Protein AF-B0DQU6-F1 (afdb_monomer)

InterPro domains:
  IPR000719 Protein kinase domain [PF00069] (15-185)
  IPR000719 Protein kinase domain [PS50011] (1-215)
  IPR011009 Protein kinase-like domain superfamily [SSF56112] (8-204)

Organism: Laccaria bicolor (strain S238N-H82 / ATCC MYA-4686) (NCBI:txid486041)

pLDDT: mean 87.17, std 15.1, range [36.38, 98.69]

Foldseek 3Di:
DALWAQPCVPHAFFLLQVLLVVLLLLVQLLVCVVQQKFQLQQARVQKTKRCPQFWPAQACSVGNQAGVVRPHGIDGDHCLVVPIHMDGHDSVVMDGDDPVDDQVVQWDFACPNNQPPLQLCSVVRDTDRSQLSNLQNVLVNCCQAANPHDPVHFHKPQPVLCVVLSCQSNDNDSVSHDGSVVSNVSSLVSVLPDDQCNLLATTDGPPDDPVNVVVVRVVSVVVSVVCVVVVRGSNSCQDPSSVPDDDPPPVVPPPDDDDDDD

Nearest PDB structures (foldseek):
  7nrb-assembly1_A  TM=5.671E-01  e=6.562E-05  Homo sapiens
  3q4t-assembly1_A  TM=5.684E-01  e=4.165E-04  Homo sapiens
  4ux9-assembly4_D  TM=4.406E-01  e=4.894E-03  Homo sapiens
  5ar3-assembly1_A  TM=3.572E-01  e=1.876E-02  Homo sapiens
  4i93-assembly2_B  TM=5.555E-01  e=6.757E-01  Arabidopsis thaliana

Mean predicted aligned error: 7.52 Å

Solvent-accessible surface area (backbone atoms only — not comparable to full-atom values): 14971 Å² total; per-residue (Å²): 131,81,82,63,38,60,63,62,65,73,69,64,62,25,42,11,44,49,51,41,49,53,49,52,54,44,51,54,51,28,55,34,48,78,70,24,30,29,54,43,48,54,45,82,86,29,38,30,20,45,54,71,73,28,34,85,40,58,49,20,91,94,42,66,76,25,16,62,83,69,81,46,64,46,52,64,69,50,46,58,82,27,54,68,52,73,42,83,50,77,64,88,65,37,48,78,51,67,78,88,52,62,73,79,80,62,43,40,77,54,62,61,52,88,42,56,84,79,46,60,48,53,76,68,74,38,72,35,54,46,61,45,47,34,39,23,36,50,20,46,51,48,38,31,58,35,58,70,22,57,101,88,37,66,18,32,49,86,47,70,84,45,50,68,60,35,52,38,27,51,40,74,55,55,88,71,28,60,52,51,66,54,48,46,55,53,48,52,58,52,55,74,70,54,50,68,72,56,25,53,32,64,58,39,50,65,84,54,53,70,67,59,49,54,68,53,47,56,62,49,52,55,53,46,52,51,40,49,73,71,67,52,56,51,32,43,73,62,48,68,80,69,65,71,56,79,79,68,74,64,67,72,76,75,69,84,84,78,84,80,82,131

Sequence (262 aa):
MPLLQSWEQPKFNTIGEVVDFFHQVFEGLQYMHTNGVAHRDCKYDNLLMDPTGLYSVLPHPLRPHRARDFRSAPSHTTRTLAPVKYYFIDFGVAKKYDLSAPPEERLEPPGWGAGDGTIPEFKKDELCDPFAVDVYCIGHLIQSVFLDGDEHVDPKKGFDFMRRLVKDMCKENPKDRPTMDEVMERFEHICVRLSDRKLRSRVASKNELWIVTLLRSYPHRRTQNELARQGIAAIPNCPPELARRPPSIFQRIFSRKMPTKS

Radius of gyration: 21.0 Å; Cα contacts (8 Å, |Δi|>4): 378; chains: 1; bounding box: 53×35×80 Å

Secondary structure (DSSP, 8-state):
----EETTSSPP-BHHHHHHHHHHHHHHHHHHHHTTEE-S---GGGEEEE-TTTBSSPEETTEEEEETTSSSPPPB--TTTS--EEEE---TT-EE--TTS-GGGG-B-S--GGG-TT-HHHHHT--B-HHHHHHHHHHHHHIIIIII--SS-PPBTT-GGGHHHHHHHT-SSGGGSPPHHHHHHHHHHHHHTS-HHHHTSB--BTT--HHHHHHHHHHHHHHHHHHHHTT--SSTT--HHHHTS---TTHHHHS--PPPP-

Structure (mmCIF, N/CA/C/O backbone):
data_AF-B0DQU6-F1
#
_entry.id   AF-B0DQU6-F1
#
loop_
_atom_site.group_PDB
_atom_site.id
_atom_site.type_symbol
_atom_site.label_atom_id
_atom_site.label_alt_id
_atom_site.label_comp_id
_atom_site.label_asym_id
_atom_site.label_entity_id
_atom_site.label_seq_id
_atom_site.pdbx_PDB_ins_code
_atom_site.Cartn_x
_atom_site.Cartn_y
_atom_site.Cartn_z
_atom_site.occupancy
_atom_site.B_iso_or_equiv
_atom_site.auth_seq_id
_atom_site.auth_comp_id
_atom_site.auth_asym_id
_atom_site.auth_atom_id
_atom_site.pdbx_PDB_model_num
ATOM 1 N N . MET A 1 1 ? 9.457 -19.821 8.008 1.00 58.66 1 MET A N 1
ATOM 2 C CA . MET A 1 1 ? 9.210 -18.579 7.246 1.00 58.66 1 MET A CA 1
ATOM 3 C C . MET A 1 1 ? 10.405 -18.303 6.348 1.00 58.66 1 MET A C 1
ATOM 5 O O . MET A 1 1 ? 11.521 -18.529 6.816 1.00 58.66 1 MET A O 1
ATOM 9 N N . PRO A 1 2 ? 10.200 -17.877 5.088 1.00 70.94 2 PRO A N 1
ATOM 10 C CA . PRO A 1 2 ? 11.288 -17.372 4.253 1.00 70.94 2 PRO A CA 1
ATOM 11 C C . PRO A 1 2 ? 11.945 -16.156 4.919 1.00 70.94 2 PRO A C 1
ATOM 13 O O . PRO A 1 2 ? 11.340 -15.496 5.766 1.00 70.94 2 PRO A O 1
ATOM 16 N N . LEU A 1 3 ? 13.196 -15.868 4.558 1.00 83.19 3 LEU A N 1
ATOM 17 C CA . LEU A 1 3 ? 13.865 -14.649 5.004 1.00 83.19 3 LEU A CA 1
ATOM 18 C C . LEU A 1 3 ? 13.269 -13.464 4.238 1.00 83.19 3 LEU A C 1
ATOM 20 O O . LEU A 1 3 ? 13.658 -13.208 3.098 1.00 83.19 3 LEU A O 1
ATOM 24 N N . LEU A 1 4 ? 12.313 -12.783 4.865 1.00 90.56 4 LEU A N 1
ATOM 25 C CA . LEU A 1 4 ? 11.647 -11.620 4.296 1.00 90.56 4 LEU A CA 1
ATOM 26 C C . LEU A 1 4 ? 12.600 -10.419 4.206 1.00 90.56 4 LEU A C 1
ATOM 28 O O . LEU A 1 4 ? 13.568 -10.309 4.962 1.00 90.56 4 LEU A O 1
ATOM 32 N N . GLN A 1 5 ? 12.328 -9.525 3.259 1.00 90.12 5 GLN A N 1
ATOM 33 C CA . GLN A 1 5 ? 13.121 -8.322 3.005 1.00 90.12 5 GLN A CA 1
ATOM 34 C C . GLN A 1 5 ? 12.239 -7.086 2.898 1.00 90.12 5 GLN A C 1
ATOM 36 O O . GLN A 1 5 ? 11.039 -7.190 2.647 1.00 90.12 5 GLN A O 1
ATOM 41 N N . SER A 1 6 ? 12.857 -5.911 3.051 1.00 91.50 6 SER A N 1
ATOM 42 C CA . SER A 1 6 ? 12.196 -4.633 2.785 1.00 91.50 6 SER A CA 1
ATOM 43 C C . SER A 1 6 ? 11.541 -4.662 1.404 1.00 91.50 6 SER A C 1
ATOM 45 O O . SER A 1 6 ? 12.183 -4.954 0.394 1.00 91.50 6 SER A O 1
ATOM 47 N N . TRP A 1 7 ? 10.252 -4.345 1.371 1.00 94.00 7 TRP A N 1
ATOM 48 C CA . TRP A 1 7 ? 9.429 -4.360 0.166 1.00 94.00 7 TRP A CA 1
ATOM 49 C C . TRP A 1 7 ? 9.890 -3.356 -0.897 1.00 94.00 7 TRP A C 1
ATOM 51 O O . TRP A 1 7 ? 9.616 -3.561 -2.080 1.00 94.00 7 TRP A O 1
ATOM 61 N N . GLU A 1 8 ? 10.619 -2.307 -0.507 1.00 90.75 8 GLU A N 1
ATOM 62 C CA . GLU A 1 8 ? 11.162 -1.295 -1.417 1.00 90.75 8 GLU A CA 1
ATOM 63 C C . GLU A 1 8 ? 12.516 -1.701 -2.028 1.00 90.75 8 GLU A C 1
ATOM 65 O O . GLU A 1 8 ? 13.014 -1.024 -2.930 1.00 90.75 8 GLU A O 1
ATOM 70 N N . GLN A 1 9 ? 13.138 -2.797 -1.575 1.00 88.00 9 GLN A N 1
ATOM 71 C CA . GLN A 1 9 ? 14.446 -3.238 -2.066 1.00 88.00 9 GLN A CA 1
ATOM 72 C C . GLN A 1 9 ? 14.337 -4.563 -2.821 1.00 88.00 9 GLN A C 1
ATOM 74 O O . GLN A 1 9 ? 13.977 -5.559 -2.213 1.00 88.00 9 GLN A O 1
ATOM 79 N N . PRO A 1 10 ? 14.650 -4.607 -4.129 1.00 90.69 10 PRO A N 1
ATOM 80 C CA . PRO A 1 10 ? 15.127 -3.511 -4.974 1.00 90.69 10 PRO A CA 1
ATOM 81 C C . PRO A 1 10 ? 13.996 -2.528 -5.312 1.00 90.69 10 PRO A C 1
ATOM 83 O O . PRO A 1 10 ? 12.827 -2.877 -5.199 1.00 90.69 10 PRO A O 1
ATOM 86 N N . LYS A 1 11 ? 14.301 -1.306 -5.766 1.00 92.75 11 LYS A N 1
ATOM 87 C CA . LYS A 1 11 ? 13.256 -0.305 -6.069 1.00 92.75 11 LYS A CA 1
ATOM 88 C C . LYS A 1 11 ? 12.264 -0.808 -7.121 1.00 92.75 11 LYS A C 1
ATOM 90 O O . LYS A 1 11 ? 12.641 -1.550 -8.028 1.00 92.75 11 LYS A O 1
ATOM 95 N N . PHE A 1 12 ? 11.008 -0.376 -7.021 1.00 95.75 12 PHE A N 1
ATOM 96 C CA . PHE A 1 12 ? 10.009 -0.623 -8.062 1.00 95.75 12 PHE A CA 1
ATOM 97 C C . PHE A 1 12 ? 10.454 -0.024 -9.394 1.00 95.75 12 PHE A C 1
ATOM 99 O O . PHE A 1 12 ? 10.868 1.135 -9.462 1.00 95.75 12 PHE A O 1
ATOM 106 N N . ASN A 1 13 ? 10.349 -0.810 -10.459 1.00 94.94 13 ASN A N 1
ATOM 107 C CA . ASN A 1 13 ? 10.741 -0.389 -11.792 1.00 94.94 13 ASN A CA 1
ATOM 108 C C . ASN A 1 13 ? 9.571 0.263 -12.541 1.00 94.94 13 ASN A C 1
ATOM 110 O O . ASN A 1 13 ? 9.755 1.268 -13.232 1.00 94.94 13 ASN A O 1
ATOM 114 N N . THR A 1 14 ? 8.358 -0.277 -12.392 1.00 97.12 14 THR A N 1
ATOM 115 C CA . THR A 1 14 ? 7.159 0.185 -13.109 1.00 97.12 14 THR A CA 1
ATOM 116 C C . THR A 1 14 ? 6.016 0.545 -12.162 1.00 97.12 14 THR A C 1
ATOM 118 O O . THR A 1 14 ? 5.948 0.062 -11.034 1.00 97.12 14 THR A O 1
ATOM 121 N N . ILE A 1 15 ? 5.092 1.391 -12.628 1.00 97.44 15 ILE A N 1
ATOM 122 C CA . ILE A 1 15 ? 3.841 1.663 -11.903 1.00 97.44 15 ILE A CA 1
ATOM 123 C C . ILE A 1 15 ? 3.041 0.369 -11.695 1.00 97.44 15 ILE A C 1
ATOM 125 O O . ILE A 1 15 ? 2.416 0.217 -10.655 1.00 97.44 15 ILE A O 1
ATOM 129 N N . GLY A 1 16 ? 3.077 -0.569 -12.642 1.00 96.44 16 GLY A N 1
ATOM 130 C CA . GLY A 1 16 ? 2.390 -1.855 -12.543 1.00 96.44 16 GLY A CA 1
ATOM 131 C C . GLY A 1 16 ? 2.892 -2.727 -11.393 1.00 96.44 16 GLY A C 1
ATOM 132 O O . GLY A 1 16 ? 2.080 -3.343 -10.714 1.00 96.44 16 GLY A O 1
ATOM 133 N N . GLU A 1 17 ? 4.195 -2.706 -11.096 1.00 97.38 17 GLU A N 1
ATOM 134 C CA . GLU A 1 17 ? 4.740 -3.374 -9.903 1.00 97.38 17 GLU A CA 1
ATOM 135 C C . GLU A 1 17 ? 4.249 -2.725 -8.598 1.00 97.38 17 GLU A C 1
ATOM 137 O O . GLU A 1 17 ? 4.031 -3.419 -7.612 1.00 97.38 17 GLU A O 1
ATOM 142 N N . VAL A 1 18 ? 4.043 -1.404 -8.584 1.00 97.75 18 VAL A N 1
ATOM 143 C CA . VAL A 1 18 ? 3.477 -0.703 -7.416 1.00 97.75 18 VAL A CA 1
ATOM 144 C C . VAL A 1 18 ? 1.976 -0.967 -7.278 1.00 97.75 18 VAL A C 1
ATOM 146 O O . VAL A 1 18 ? 1.477 -1.113 -6.170 1.00 97.75 18 VAL A O 1
ATOM 149 N N . VAL A 1 19 ? 1.250 -1.053 -8.394 1.00 97.31 19 VAL A N 1
ATOM 150 C CA . VAL A 1 19 ? -0.169 -1.438 -8.405 1.00 97.31 19 VAL A CA 1
ATOM 151 C C . VAL A 1 19 ? -0.346 -2.854 -7.850 1.00 97.31 19 VAL A C 1
ATOM 153 O O . VAL A 1 19 ? -1.264 -3.076 -7.069 1.00 97.31 19 VAL A O 1
ATOM 156 N N . ASP A 1 20 ? 0.554 -3.781 -8.184 1.00 96.25 20 ASP A N 1
ATOM 157 C CA . ASP A 1 20 ? 0.581 -5.132 -7.607 1.00 96.25 20 ASP A CA 1
ATOM 158 C C . ASP A 1 20 ? 0.812 -5.114 -6.090 1.00 96.25 20 ASP A C 1
ATOM 160 O O . ASP A 1 20 ? 0.113 -5.791 -5.342 1.00 96.25 20 ASP A O 1
ATOM 164 N N . PHE A 1 21 ? 1.746 -4.280 -5.625 1.00 97.75 21 PHE A N 1
ATOM 165 C CA . PHE A 1 21 ? 1.974 -4.061 -4.197 1.00 97.75 21 PHE A CA 1
ATOM 166 C C . PHE A 1 21 ? 0.729 -3.509 -3.488 1.00 97.75 21 PHE A C 1
ATOM 168 O O . PHE A 1 21 ? 0.313 -4.071 -2.479 1.00 97.75 21 PHE A O 1
ATOM 175 N N . PHE A 1 22 ? 0.101 -2.454 -4.024 1.00 97.88 22 PHE A N 1
ATOM 176 C CA . PHE A 1 22 ? -1.130 -1.895 -3.452 1.00 97.88 22 PHE A CA 1
ATOM 177 C C . PHE A 1 22 ? -2.240 -2.938 -3.374 1.00 97.88 22 PHE A C 1
ATOM 179 O O . PHE A 1 22 ? -2.878 -3.049 -2.333 1.00 97.88 22 PHE A O 1
ATOM 186 N N . HIS A 1 23 ? -2.421 -3.733 -4.432 1.00 96.81 23 HIS A N 1
ATOM 187 C CA . HIS A 1 23 ? -3.399 -4.814 -4.441 1.00 96.81 23 HIS A CA 1
ATOM 188 C C . HIS A 1 23 ? -3.168 -5.794 -3.289 1.00 96.81 23 HIS A C 1
ATOM 190 O O . HIS A 1 23 ? -4.070 -6.010 -2.490 1.00 96.81 23 HIS A O 1
ATOM 196 N N . GLN A 1 24 ? -1.959 -6.353 -3.171 1.00 97.25 24 GLN A N 1
ATOM 197 C CA . GLN A 1 24 ? -1.647 -7.353 -2.143 1.00 97.25 24 GLN A CA 1
ATOM 198 C C . GLN A 1 24 ? -1.769 -6.791 -0.717 1.00 97.25 24 GLN A C 1
ATOM 200 O O . GLN A 1 24 ? -2.222 -7.491 0.187 1.00 97.25 24 GLN A O 1
ATOM 205 N N . VAL A 1 25 ? -1.389 -5.526 -0.502 1.00 98.19 25 VAL A N 1
ATOM 206 C CA . VAL A 1 25 ? -1.537 -4.855 0.801 1.00 98.19 25 VAL A CA 1
ATOM 207 C C . VAL A 1 25 ? -3.012 -4.639 1.142 1.00 98.19 25 VAL A C 1
ATOM 209 O O . VAL A 1 25 ? -3.421 -4.916 2.269 1.00 98.19 25 VAL A O 1
ATOM 212 N N . PHE A 1 26 ? -3.822 -4.176 0.186 1.00 98.25 26 PHE A N 1
ATOM 213 C CA . PHE A 1 26 ? -5.256 -3.987 0.402 1.00 98.25 26 PHE A CA 1
ATOM 214 C C . PHE A 1 26 ? -5.977 -5.313 0.625 1.00 98.25 26 PHE A C 1
ATOM 216 O O . PHE A 1 26 ? -6.740 -5.418 1.577 1.00 98.25 26 PHE A O 1
ATOM 223 N N . GLU A 1 27 ? -5.681 -6.332 -0.178 1.00 97.38 27 GLU A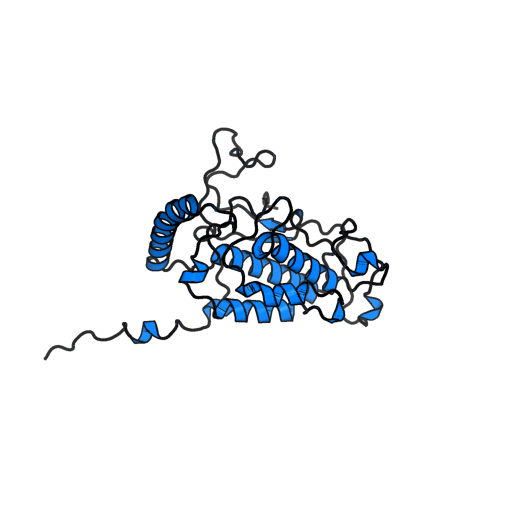 N 1
ATOM 224 C CA . GLU A 1 27 ? -6.220 -7.686 -0.034 1.00 97.38 27 GLU A CA 1
ATOM 225 C C . GLU A 1 27 ? -5.860 -8.289 1.332 1.00 97.38 27 GLU A C 1
ATOM 227 O O . GLU A 1 27 ? -6.725 -8.811 2.034 1.00 97.38 27 GLU A O 1
ATOM 232 N N . GLY A 1 28 ? -4.597 -8.171 1.756 1.00 97.50 28 GLY A N 1
ATOM 233 C CA . GLY A 1 28 ? -4.150 -8.669 3.056 1.00 97.50 28 GLY A CA 1
ATOM 234 C C . GLY A 1 28 ? -4.860 -7.986 4.226 1.00 97.50 28 GLY A C 1
ATOM 235 O O . GLY A 1 28 ? -5.265 -8.657 5.178 1.00 97.50 28 GLY A O 1
ATOM 236 N N . LEU A 1 29 ? -5.051 -6.665 4.150 1.00 98.38 29 LEU A N 1
ATOM 237 C CA . LEU A 1 29 ? -5.740 -5.916 5.198 1.00 98.38 29 LEU A CA 1
ATOM 238 C C . LEU A 1 29 ? -7.253 -6.149 5.194 1.00 98.38 29 LEU A C 1
ATOM 240 O O . LEU A 1 29 ? -7.834 -6.355 6.257 1.00 98.38 29 LEU A O 1
ATOM 244 N N . GLN A 1 30 ? -7.872 -6.217 4.015 1.00 98.44 30 GLN A N 1
ATOM 245 C CA . GLN A 1 30 ? -9.267 -6.618 3.852 1.00 98.44 30 GLN A CA 1
ATOM 246 C C . GLN A 1 30 ? -9.506 -7.997 4.469 1.00 98.44 30 GLN A C 1
ATOM 248 O O . GLN A 1 30 ? -10.399 -8.146 5.296 1.00 98.44 30 GLN A O 1
ATOM 253 N N . TYR A 1 31 ? -8.660 -8.982 4.154 1.00 98.00 31 TYR A N 1
ATOM 254 C CA . TYR A 1 31 ? -8.763 -10.326 4.717 1.00 98.00 31 TYR A CA 1
ATOM 255 C C . TYR A 1 31 ? -8.711 -10.319 6.250 1.00 98.00 31 TYR A C 1
ATOM 257 O O . TYR A 1 31 ? -9.514 -10.997 6.898 1.00 98.00 31 TYR A O 1
ATOM 265 N N . MET A 1 32 ? -7.794 -9.550 6.848 1.00 98.50 32 MET A N 1
ATOM 266 C CA . MET A 1 32 ? -7.737 -9.392 8.303 1.00 98.50 32 MET A CA 1
ATOM 267 C C . MET A 1 32 ? -9.046 -8.806 8.844 1.00 98.50 32 MET A C 1
ATOM 269 O O . MET A 1 32 ? -9.655 -9.396 9.741 1.00 98.50 32 MET A O 1
ATOM 273 N N . HIS A 1 33 ? -9.521 -7.710 8.248 1.00 98.12 33 HIS A N 1
ATOM 274 C CA . HIS A 1 33 ? -10.726 -7.001 8.679 1.00 98.12 33 HIS A CA 1
ATOM 275 C C . HIS A 1 33 ? -11.984 -7.872 8.573 1.00 98.12 33 HIS A C 1
ATOM 277 O O . HIS A 1 33 ? -12.744 -7.952 9.537 1.00 98.12 33 HIS A O 1
ATOM 283 N N . THR A 1 34 ? -12.163 -8.616 7.476 1.00 97.62 34 THR A N 1
ATOM 284 C CA . THR A 1 34 ? -13.275 -9.569 7.290 1.00 97.62 34 THR A CA 1
ATOM 285 C C . THR A 1 34 ? -13.278 -10.682 8.345 1.00 97.62 34 THR A C 1
ATOM 287 O O . THR A 1 34 ? -14.334 -11.196 8.707 1.00 97.62 34 THR A O 1
ATOM 290 N N . ASN A 1 35 ? -12.111 -11.046 8.885 1.00 97.75 35 ASN A N 1
ATOM 291 C CA . ASN A 1 35 ? -11.974 -12.039 9.956 1.00 97.75 35 ASN A CA 1
ATOM 292 C C . ASN A 1 35 ? -12.001 -11.424 11.370 1.00 97.75 35 ASN A C 1
ATOM 294 O O . ASN A 1 35 ? -11.703 -12.110 12.356 1.00 97.75 35 ASN A O 1
ATOM 298 N N . GLY A 1 36 ? -12.345 -10.139 11.477 1.00 97.56 36 GLY A N 1
ATOM 299 C CA . GLY A 1 36 ? -12.414 -9.406 12.736 1.00 97.56 36 GLY A CA 1
ATOM 300 C C . GLY A 1 36 ? -11.050 -9.117 13.346 1.00 97.56 36 GLY A C 1
ATOM 301 O O . GLY A 1 36 ? -10.966 -8.883 14.543 1.00 97.56 36 GLY A O 1
ATOM 302 N N . VAL A 1 37 ? -9.970 -9.157 12.570 1.00 98.38 37 VAL A N 1
ATOM 303 C CA . VAL A 1 37 ? -8.619 -8.851 13.045 1.00 98.38 37 VAL A CA 1
ATOM 304 C C . VAL A 1 37 ? -8.240 -7.447 12.593 1.00 98.38 37 VAL A C 1
ATOM 306 O O . VAL A 1 37 ? -8.249 -7.167 11.399 1.00 98.38 37 VAL A O 1
ATOM 309 N N . ALA A 1 38 ? -7.872 -6.584 13.538 1.00 98.00 38 ALA A N 1
ATOM 310 C CA . ALA A 1 38 ? -7.178 -5.334 13.237 1.00 98.00 38 ALA A CA 1
ATOM 311 C C . ALA A 1 38 ? -5.695 -5.493 13.581 1.00 98.00 38 ALA A C 1
ATOM 313 O O . ALA A 1 38 ? -5.350 -6.004 14.654 1.00 98.00 38 ALA A O 1
ATOM 314 N N . HIS A 1 39 ? -4.820 -5.064 12.676 1.00 97.69 39 HIS A N 1
ATOM 315 C CA . HIS A 1 39 ? -3.375 -5.179 12.840 1.00 97.69 39 HIS A CA 1
ATOM 316 C C . HIS A 1 39 ? -2.847 -4.166 13.857 1.00 97.69 39 HIS A C 1
ATOM 318 O O . HIS A 1 39 ? -1.958 -4.497 14.641 1.00 97.69 39 HIS A O 1
ATOM 324 N N . ARG A 1 40 ? -3.397 -2.944 13.861 1.00 95.88 40 ARG A N 1
ATOM 325 C CA . ARG A 1 40 ? -3.101 -1.869 14.822 1.00 95.88 40 ARG A CA 1
ATOM 326 C C . ARG A 1 40 ? -1.661 -1.338 14.784 1.00 95.88 40 ARG A C 1
ATOM 328 O O . ARG A 1 40 ? -1.265 -0.597 15.676 1.00 95.88 40 ARG A O 1
ATOM 335 N N . ASP A 1 41 ? -0.884 -1.695 13.765 1.00 94.62 41 ASP A N 1
ATOM 336 C CA . ASP A 1 41 ? 0.494 -1.216 13.561 1.00 94.62 41 ASP A CA 1
ATOM 337 C C . ASP A 1 41 ? 0.892 -1.310 12.077 1.00 94.62 41 ASP A C 1
ATOM 339 O O . ASP A 1 41 ? 1.970 -1.784 11.715 1.00 94.62 41 ASP A O 1
ATOM 343 N N . CYS A 1 42 ? -0.031 -0.927 11.188 1.00 94.94 42 CYS A N 1
ATOM 344 C CA . CYS A 1 42 ? 0.156 -0.967 9.737 1.00 94.94 42 CYS A CA 1
ATOM 345 C C . CYS A 1 42 ? 1.145 0.114 9.262 1.00 94.94 42 CYS A C 1
ATOM 347 O O . CYS A 1 42 ? 0.731 1.164 8.779 1.00 94.94 42 CYS A O 1
ATOM 349 N N . LYS A 1 43 ? 2.452 -0.128 9.379 1.00 91.81 43 LYS A N 1
ATOM 350 C CA . LYS A 1 43 ? 3.506 0.842 9.022 1.00 91.81 43 LYS A CA 1
ATOM 351 C C . LYS A 1 43 ? 4.528 0.295 8.029 1.00 91.81 43 LYS A C 1
ATOM 353 O O . LYS A 1 43 ? 4.554 -0.900 7.740 1.00 91.81 43 LYS A O 1
ATOM 358 N N . TYR A 1 44 ? 5.395 1.186 7.539 1.00 92.75 44 TYR A N 1
ATOM 359 C CA . TYR A 1 44 ? 6.421 0.900 6.526 1.00 92.75 44 TYR A CA 1
ATOM 360 C C . TYR A 1 44 ? 7.242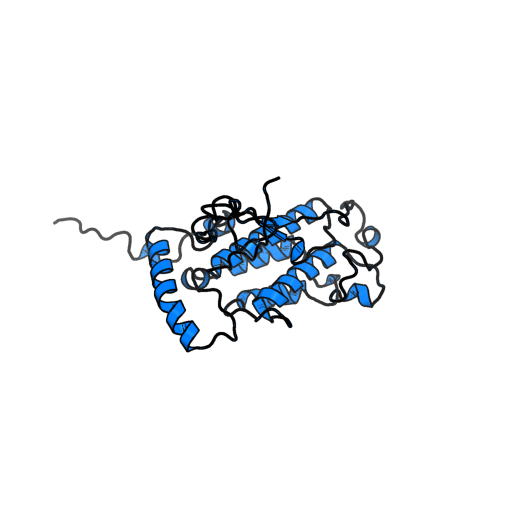 -0.360 6.840 1.00 92.75 44 TYR A C 1
ATOM 362 O O . TYR A 1 44 ? 7.424 -1.194 5.954 1.00 92.75 44 TYR A O 1
ATOM 370 N N . ASP A 1 45 ? 7.691 -0.514 8.090 1.00 92.31 45 ASP A N 1
ATOM 371 C CA . ASP A 1 45 ? 8.562 -1.617 8.522 1.00 92.31 45 ASP A CA 1
ATOM 372 C C . ASP A 1 45 ? 7.821 -2.939 8.773 1.00 92.31 45 ASP A C 1
ATOM 374 O O . ASP A 1 45 ? 8.441 -4.003 8.765 1.00 92.31 45 ASP A O 1
ATOM 378 N N . ASN A 1 46 ? 6.497 -2.883 8.952 1.00 95.62 46 ASN A N 1
ATOM 379 C CA . ASN A 1 46 ? 5.660 -4.062 9.195 1.00 95.62 46 ASN A CA 1
ATOM 380 C C . ASN A 1 46 ? 5.088 -4.664 7.907 1.00 95.62 46 ASN A C 1
ATOM 382 O O . ASN A 1 46 ? 4.339 -5.639 7.944 1.00 95.62 46 ASN A O 1
ATOM 386 N N . LEU A 1 47 ? 5.470 -4.113 6.757 1.00 96.75 47 LEU A N 1
ATOM 387 C CA . LEU A 1 47 ? 5.298 -4.742 5.460 1.00 96.75 47 LEU A CA 1
ATOM 388 C C . LEU A 1 47 ? 6.648 -5.293 5.026 1.00 96.75 47 LEU A C 1
ATOM 390 O O . LEU A 1 47 ? 7.652 -4.591 5.054 1.00 96.75 47 LEU A O 1
ATOM 394 N N . LEU A 1 48 ? 6.694 -6.543 4.588 1.00 95.69 48 LEU A N 1
ATOM 395 C CA . LEU A 1 48 ? 7.888 -7.118 3.976 1.00 95.69 48 LEU A CA 1
ATOM 396 C C . LEU A 1 48 ? 7.516 -7.913 2.730 1.00 95.69 48 LEU A C 1
ATOM 398 O O . LEU A 1 48 ? 6.349 -8.209 2.492 1.00 95.69 48 LEU A O 1
ATOM 402 N N . MET A 1 49 ? 8.509 -8.271 1.925 1.00 94.81 49 MET A N 1
ATOM 403 C CA . MET A 1 49 ? 8.323 -9.134 0.764 1.00 94.81 49 MET A CA 1
ATOM 404 C C . MET A 1 49 ? 9.147 -10.413 0.871 1.00 94.81 49 MET A C 1
ATOM 406 O O . MET A 1 49 ? 10.228 -10.424 1.464 1.00 94.81 49 MET A O 1
ATOM 410 N N . ASP A 1 50 ? 8.662 -11.479 0.244 1.00 92.88 50 ASP A N 1
ATOM 411 C CA . ASP A 1 50 ? 9.462 -12.666 -0.040 1.00 92.88 50 ASP A CA 1
ATOM 412 C C . ASP A 1 50 ? 10.330 -12.413 -1.289 1.00 92.88 50 ASP A C 1
ATOM 414 O O . ASP A 1 50 ? 9.786 -12.242 -2.384 1.00 92.88 50 ASP A O 1
ATOM 418 N N . PRO A 1 51 ? 11.671 -12.371 -1.155 1.00 89.44 51 PRO A N 1
ATOM 419 C CA . PRO A 1 51 ? 12.582 -12.088 -2.263 1.00 89.44 51 PRO A CA 1
ATOM 420 C C . PRO A 1 51 ? 12.853 -13.307 -3.163 1.00 89.44 51 PRO A C 1
ATOM 422 O O . PRO A 1 51 ? 13.685 -13.223 -4.074 1.00 89.44 51 PRO A O 1
ATOM 425 N N . THR A 1 52 ? 12.228 -14.457 -2.891 1.00 86.50 52 THR A N 1
ATOM 426 C CA . THR A 1 52 ? 12.459 -15.701 -3.635 1.00 86.50 52 THR A CA 1
ATOM 427 C C . THR A 1 52 ? 12.178 -15.507 -5.126 1.00 86.50 52 THR A C 1
ATOM 429 O O . THR A 1 52 ? 11.125 -15.021 -5.521 1.00 86.50 52 THR A O 1
ATOM 432 N N . GLY A 1 53 ? 13.145 -15.872 -5.971 1.00 88.38 53 GLY A N 1
ATOM 433 C CA . GLY A 1 53 ? 13.063 -15.717 -7.428 1.00 88.38 53 GLY A CA 1
ATOM 434 C C . GLY A 1 53 ? 13.421 -14.321 -7.951 1.00 88.38 53 GLY A C 1
ATOM 435 O O . GLY A 1 53 ? 13.787 -14.195 -9.119 1.00 88.38 53 GLY A O 1
ATOM 436 N N . LEU A 1 54 ? 13.400 -13.282 -7.107 1.00 91.31 54 LEU A N 1
ATOM 437 C CA . LEU A 1 54 ? 13.776 -11.928 -7.519 1.00 91.31 54 LEU A CA 1
ATOM 438 C C . LEU A 1 54 ? 15.296 -11.754 -7.634 1.00 91.31 54 LEU A C 1
ATOM 440 O O . LEU A 1 54 ? 15.772 -11.041 -8.519 1.00 91.31 54 LEU A O 1
ATOM 444 N N . TYR A 1 55 ? 16.052 -12.414 -6.757 1.00 88.25 55 TYR A N 1
ATOM 445 C CA . TYR A 1 55 ? 17.512 -12.369 -6.721 1.00 88.25 55 TYR A CA 1
ATOM 446 C C . TYR A 1 55 ? 18.131 -13.679 -7.206 1.00 88.25 55 TYR A C 1
ATOM 448 O O . TYR A 1 55 ? 17.659 -14.759 -6.852 1.00 88.25 55 TYR A O 1
ATOM 456 N N . SER A 1 56 ? 19.242 -13.593 -7.944 1.00 84.38 56 SER A N 1
ATOM 457 C CA . SER A 1 56 ? 20.022 -14.784 -8.317 1.00 84.38 56 SER A CA 1
ATOM 458 C C . SER A 1 56 ? 20.716 -15.417 -7.107 1.00 84.38 56 SER A C 1
ATOM 460 O O . SER A 1 56 ? 20.895 -16.630 -7.050 1.00 84.38 56 SER A O 1
ATOM 462 N N . VAL A 1 57 ? 21.104 -14.587 -6.134 1.00 82.06 57 VAL A N 1
ATOM 463 C CA . VAL A 1 57 ? 21.618 -14.981 -4.820 1.00 82.06 57 VAL A CA 1
ATOM 464 C C . VAL A 1 57 ? 20.969 -14.077 -3.787 1.00 82.06 57 VAL A C 1
ATOM 466 O O . VAL A 1 57 ? 21.027 -12.854 -3.916 1.00 82.06 57 VAL A O 1
ATOM 469 N N . LEU A 1 58 ? 20.364 -14.668 -2.756 1.00 81.75 58 LEU A N 1
ATOM 470 C CA . LEU A 1 58 ? 19.678 -13.894 -1.727 1.00 81.75 58 LEU A CA 1
ATOM 471 C C . LEU A 1 58 ? 20.634 -12.890 -1.054 1.00 81.75 58 LEU A C 1
ATOM 473 O O . LEU A 1 58 ? 21.760 -13.259 -0.695 1.00 81.75 58 LEU A O 1
ATOM 477 N N . PRO A 1 59 ? 20.189 -11.641 -0.845 1.00 81.19 59 PRO A N 1
ATOM 478 C CA . PRO A 1 59 ? 20.935 -10.673 -0.059 1.00 81.19 59 PRO A CA 1
ATOM 479 C C . PRO A 1 59 ? 21.185 -11.134 1.379 1.00 81.19 59 PRO A C 1
ATOM 481 O O . PRO A 1 59 ? 20.397 -11.876 1.973 1.00 81.19 59 PRO A O 1
ATOM 484 N N . HIS A 1 60 ? 22.286 -10.668 1.960 1.00 81.62 60 HIS A N 1
ATOM 485 C CA . HIS A 1 60 ? 22.625 -10.926 3.349 1.00 81.62 60 HIS A CA 1
ATOM 486 C C . HIS A 1 60 ? 21.642 -10.194 4.290 1.00 81.62 60 HIS A C 1
ATOM 488 O O . HIS A 1 60 ? 21.466 -8.984 4.129 1.00 81.62 60 HIS A O 1
ATOM 494 N N . PRO A 1 61 ? 21.077 -10.860 5.322 1.00 77.56 61 PRO A N 1
ATOM 495 C CA . PRO A 1 61 ? 20.044 -10.279 6.190 1.00 77.56 61 PRO A CA 1
ATOM 496 C C . PRO A 1 61 ? 20.427 -8.931 6.817 1.00 77.56 61 PRO A C 1
ATOM 498 O O . PRO A 1 61 ? 19.640 -7.997 6.824 1.00 77.56 61 PRO A O 1
ATOM 501 N N . LEU A 1 62 ? 21.667 -8.813 7.307 1.00 77.38 62 LEU A N 1
ATOM 502 C CA . LEU A 1 62 ? 22.174 -7.590 7.949 1.00 77.38 62 LEU A CA 1
ATOM 503 C C . LEU A 1 62 ? 22.866 -6.622 6.976 1.00 77.38 62 LEU A C 1
ATOM 505 O O . LEU A 1 62 ? 23.268 -5.531 7.367 1.00 77.38 62 LEU A O 1
ATOM 509 N N . ARG A 1 63 ? 23.106 -7.043 5.727 1.00 75.69 63 ARG A N 1
ATOM 510 C CA . ARG A 1 63 ? 23.844 -6.253 4.726 1.00 75.69 63 ARG A CA 1
ATOM 511 C C . ARG A 1 63 ? 23.243 -6.490 3.337 1.00 75.69 63 ARG A C 1
ATOM 513 O O . ARG A 1 63 ? 23.876 -7.162 2.527 1.00 75.69 63 ARG A O 1
ATOM 520 N N . PRO A 1 64 ? 22.064 -5.920 3.031 1.00 73.94 64 PRO A N 1
ATOM 521 C CA . PRO A 1 64 ? 21.327 -6.220 1.795 1.00 73.94 64 PRO A CA 1
ATOM 522 C C . PRO A 1 64 ? 22.080 -5.870 0.498 1.00 73.94 64 PRO A C 1
ATOM 524 O O . PRO A 1 64 ? 21.773 -6.379 -0.572 1.00 73.94 64 PRO A O 1
ATOM 527 N N . HIS A 1 65 ? 23.118 -5.036 0.585 1.00 73.44 65 HIS A N 1
ATOM 528 C CA . HIS A 1 65 ? 24.012 -4.713 -0.530 1.00 73.44 65 HIS A CA 1
ATOM 529 C C . HIS A 1 65 ? 25.079 -5.795 -0.807 1.00 73.44 65 HIS A C 1
ATOM 531 O O . HIS A 1 65 ? 25.880 -5.641 -1.727 1.00 73.44 65 HIS A O 1
ATOM 537 N N . ARG A 1 66 ? 25.126 -6.877 -0.019 1.00 76.25 66 ARG A N 1
ATOM 538 C CA . ARG A 1 66 ? 26.010 -8.032 -0.222 1.00 76.25 66 ARG A CA 1
ATOM 539 C C . ARG A 1 66 ? 25.187 -9.299 -0.386 1.00 76.25 66 ARG A C 1
ATOM 541 O O . ARG A 1 66 ? 24.183 -9.484 0.295 1.00 76.25 66 ARG A O 1
ATOM 548 N N . ALA A 1 67 ? 25.634 -10.182 -1.267 1.00 75.44 67 ALA A N 1
ATOM 549 C CA . ALA A 1 67 ? 25.121 -11.534 -1.361 1.00 75.44 67 ALA A CA 1
ATOM 550 C C . ALA A 1 67 ? 25.386 -12.273 -0.041 1.00 75.44 67 ALA A C 1
ATOM 552 O O . ALA A 1 67 ? 26.323 -11.949 0.695 1.00 75.44 67 ALA A O 1
ATOM 553 N N . ARG A 1 68 ? 24.549 -13.263 0.277 1.00 69.88 68 ARG A N 1
ATOM 554 C CA . ARG A 1 68 ? 24.640 -14.039 1.525 1.00 69.88 68 ARG A CA 1
ATOM 555 C C . ARG A 1 68 ? 25.992 -14.731 1.726 1.00 69.88 68 ARG A C 1
ATOM 557 O O . ARG A 1 68 ? 26.390 -14.958 2.863 1.00 69.88 68 ARG A O 1
ATOM 564 N N . ASP A 1 69 ? 26.693 -15.039 0.641 1.00 72.75 69 ASP A N 1
ATOM 565 C CA . ASP A 1 69 ? 28.036 -15.623 0.643 1.00 72.75 69 ASP A CA 1
ATOM 566 C C . ASP A 1 69 ? 29.168 -14.584 0.796 1.00 72.75 69 ASP A C 1
ATOM 568 O O . ASP A 1 69 ? 30.338 -14.959 0.828 1.00 72.75 69 ASP A O 1
ATOM 572 N N . PHE A 1 70 ? 28.830 -13.292 0.900 1.00 69.94 70 PHE A N 1
ATOM 573 C CA . PHE A 1 70 ? 29.735 -12.139 0.957 1.00 69.94 70 PHE A CA 1
ATOM 574 C C . PHE A 1 70 ? 30.639 -11.939 -0.270 1.00 69.94 70 PHE A C 1
ATOM 576 O O . PHE A 1 70 ? 31.544 -11.104 -0.215 1.00 69.94 70 PHE A O 1
ATOM 583 N N . ARG A 1 71 ? 30.409 -12.653 -1.378 1.00 69.44 71 ARG A N 1
ATOM 584 C CA . ARG A 1 71 ? 31.329 -12.647 -2.529 1.00 69.44 71 ARG A CA 1
ATOM 585 C C . ARG A 1 71 ? 31.041 -11.540 -3.537 1.00 69.44 71 ARG A C 1
ATOM 587 O O . ARG A 1 71 ? 31.961 -11.079 -4.206 1.00 69.44 71 ARG A O 1
ATOM 594 N N . SER A 1 72 ? 29.788 -11.104 -3.657 1.00 69.56 72 SER A N 1
ATOM 595 C CA . SER A 1 72 ? 29.359 -10.142 -4.681 1.00 69.56 72 SER A CA 1
ATOM 596 C C . SER A 1 72 ? 28.156 -9.306 -4.235 1.00 69.56 72 SER A C 1
ATOM 598 O O . SER A 1 72 ? 27.540 -9.575 -3.204 1.00 69.56 72 SER A O 1
ATOM 600 N N . ALA A 1 73 ? 27.827 -8.258 -4.996 1.00 71.06 73 ALA A N 1
ATOM 601 C CA . ALA A 1 73 ? 26.530 -7.601 -4.873 1.00 71.06 73 ALA A CA 1
ATOM 602 C C . ALA A 1 73 ? 25.458 -8.517 -5.494 1.00 71.06 73 ALA A C 1
ATOM 604 O O . ALA A 1 73 ? 25.666 -9.009 -6.608 1.00 71.06 73 ALA A O 1
ATOM 605 N N . PRO A 1 74 ? 24.333 -8.766 -4.808 1.00 75.81 74 PRO A N 1
ATOM 606 C CA . PRO A 1 74 ? 23.306 -9.656 -5.319 1.00 75.81 74 PRO A CA 1
ATOM 607 C C . PRO A 1 74 ? 22.622 -8.981 -6.514 1.00 75.81 74 PRO A C 1
ATOM 609 O O . PRO A 1 74 ? 22.104 -7.869 -6.396 1.00 75.81 74 PRO A O 1
ATOM 612 N N . SER A 1 75 ? 22.647 -9.629 -7.680 1.00 84.00 75 SER A N 1
ATOM 613 C CA . SER A 1 75 ? 21.901 -9.156 -8.843 1.00 84.00 75 SER A CA 1
ATOM 614 C C . SER A 1 75 ? 20.446 -9.604 -8.744 1.00 84.00 75 SER A C 1
ATOM 616 O O . SER A 1 75 ? 20.126 -10.665 -8.200 1.00 84.00 75 SER A O 1
ATOM 618 N N . HIS A 1 76 ? 19.554 -8.766 -9.257 1.00 88.94 76 HIS A N 1
ATOM 619 C CA . HIS A 1 76 ? 18.123 -9.019 -9.243 1.00 88.94 76 HIS A CA 1
ATOM 620 C C . HIS A 1 76 ? 17.517 -8.780 -10.620 1.00 88.94 76 HIS A C 1
ATOM 622 O O . HIS A 1 76 ? 18.020 -7.982 -11.416 1.00 88.94 76 HIS A O 1
ATOM 628 N N . THR A 1 77 ? 16.409 -9.463 -10.883 1.00 91.94 77 THR A N 1
ATOM 629 C CA . THR A 1 77 ? 15.517 -9.136 -11.995 1.00 91.94 77 THR A CA 1
ATOM 630 C C . THR A 1 77 ? 14.495 -8.075 -11.556 1.00 91.94 77 THR A C 1
ATOM 632 O O . THR A 1 77 ? 14.678 -7.381 -10.552 1.00 91.94 77 THR A O 1
ATOM 635 N N . THR A 1 78 ? 13.438 -7.883 -12.339 1.00 93.06 78 THR A N 1
ATOM 636 C CA . THR A 1 78 ? 12.316 -6.985 -12.025 1.00 93.06 78 THR A CA 1
ATOM 637 C C . THR A 1 78 ? 11.152 -7.777 -11.444 1.00 93.06 78 THR A C 1
ATOM 639 O O . THR A 1 78 ? 10.983 -8.945 -11.798 1.00 93.06 78 THR A O 1
ATOM 642 N N . ARG A 1 79 ? 10.300 -7.144 -10.629 1.00 95.12 79 ARG A N 1
ATOM 643 C CA . ARG A 1 79 ? 9.090 -7.810 -10.117 1.00 95.12 79 ARG A CA 1
ATOM 644 C C . ARG A 1 79 ? 8.125 -8.170 -11.248 1.00 95.12 79 ARG A C 1
ATOM 646 O O . ARG A 1 79 ? 7.406 -9.145 -11.142 1.00 95.12 79 ARG A O 1
ATOM 653 N N . THR A 1 80 ? 8.176 -7.446 -12.369 1.00 93.56 80 THR A N 1
ATOM 654 C CA . THR A 1 80 ? 7.449 -7.780 -13.610 1.00 93.56 80 THR A CA 1
ATOM 655 C C . THR A 1 80 ? 7.820 -9.164 -14.163 1.00 93.56 80 THR A C 1
ATOM 657 O O . THR A 1 80 ? 6.972 -9.843 -14.731 1.00 93.56 80 THR A O 1
ATOM 660 N N . LEU A 1 81 ? 9.081 -9.585 -14.015 1.00 93.12 81 LEU A N 1
ATOM 661 C CA . LEU A 1 81 ? 9.577 -10.882 -14.497 1.00 93.12 81 LEU A CA 1
ATOM 662 C C . LEU A 1 81 ? 9.579 -11.967 -13.415 1.00 93.12 81 LEU A C 1
ATOM 664 O O . LEU A 1 81 ? 9.453 -13.143 -13.739 1.00 93.12 81 LEU A O 1
ATOM 668 N N . ALA A 1 82 ? 9.739 -11.575 -12.153 1.00 93.94 82 ALA A N 1
ATOM 669 C CA . ALA A 1 82 ? 9.668 -12.453 -10.993 1.00 93.94 82 ALA A CA 1
ATOM 670 C C . ALA A 1 82 ? 8.717 -11.833 -9.958 1.00 93.94 82 ALA A C 1
ATOM 672 O O . ALA A 1 82 ? 9.173 -11.074 -9.095 1.00 93.94 82 ALA A O 1
ATOM 673 N N . PRO A 1 83 ? 7.402 -12.100 -10.070 1.00 93.12 83 PRO A N 1
ATOM 674 C CA . PRO A 1 83 ? 6.415 -11.593 -9.128 1.00 93.12 83 PRO A CA 1
ATOM 675 C C . PRO A 1 83 ? 6.744 -12.017 -7.695 1.00 93.12 83 PRO A C 1
ATOM 677 O O . PRO A 1 83 ? 7.170 -13.146 -7.452 1.00 93.12 83 PRO A O 1
ATOM 680 N N . VAL A 1 84 ? 6.541 -11.104 -6.748 1.00 94.38 84 VAL A N 1
ATOM 681 C CA . VAL A 1 84 ? 6.827 -11.322 -5.322 1.00 94.38 84 VAL A CA 1
ATOM 682 C C . VAL A 1 84 ? 5.541 -11.333 -4.508 1.00 94.38 84 VAL A C 1
ATOM 684 O O . VAL A 1 84 ? 4.501 -10.860 -4.972 1.00 94.38 84 VAL A O 1
ATOM 687 N N . LYS A 1 85 ? 5.629 -11.854 -3.282 1.00 95.12 85 LYS A N 1
ATOM 688 C CA . LYS A 1 85 ? 4.548 -11.803 -2.293 1.00 95.12 85 LYS A CA 1
ATOM 689 C C . LYS A 1 85 ? 4.886 -10.830 -1.177 1.00 95.12 85 LYS A C 1
ATOM 691 O O . LYS A 1 85 ? 6.010 -10.872 -0.674 1.00 95.12 85 LYS A O 1
ATOM 696 N N . TYR A 1 86 ? 3.920 -10.011 -0.783 1.00 96.12 86 TYR A N 1
ATOM 697 C CA . TYR A 1 86 ? 4.030 -9.095 0.350 1.00 96.12 86 TYR A CA 1
ATOM 698 C C . TYR A 1 86 ? 3.295 -9.643 1.573 1.00 96.12 86 TYR A C 1
ATOM 700 O O . TYR A 1 86 ? 2.285 -10.329 1.447 1.00 96.12 86 TYR A O 1
ATOM 708 N N . TYR A 1 87 ? 3.818 -9.350 2.758 1.00 96.56 87 TYR A N 1
ATOM 709 C CA . TYR A 1 87 ? 3.312 -9.856 4.026 1.00 96.56 87 TYR A CA 1
ATOM 710 C C . TYR A 1 87 ? 3.262 -8.738 5.055 1.00 96.56 87 TYR A C 1
ATOM 712 O O . TYR A 1 87 ? 4.236 -8.003 5.220 1.00 96.56 87 TYR A O 1
ATOM 720 N N . PHE A 1 88 ? 2.149 -8.682 5.781 1.00 97.25 88 PHE A N 1
ATOM 721 C CA . PHE A 1 88 ? 2.098 -8.032 7.080 1.00 97.25 88 PHE A CA 1
ATOM 722 C C . PHE A 1 88 ? 2.840 -8.891 8.103 1.00 97.25 88 PHE A C 1
ATOM 724 O O . PHE A 1 88 ? 2.683 -10.117 8.129 1.00 97.25 88 PHE A O 1
ATOM 731 N N . ILE A 1 89 ? 3.661 -8.252 8.925 1.00 95.69 89 ILE A N 1
ATOM 732 C CA . ILE A 1 89 ? 4.396 -8.872 10.023 1.00 95.69 89 ILE A CA 1
ATOM 733 C C . ILE A 1 89 ? 4.143 -8.106 11.320 1.00 95.69 89 ILE A C 1
ATOM 735 O O . ILE A 1 89 ? 3.588 -7.019 11.307 1.00 95.69 89 ILE A O 1
ATOM 739 N N . ASP A 1 90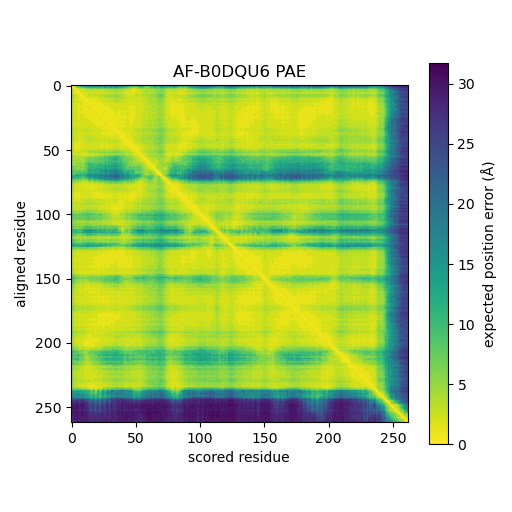 ? 4.625 -8.668 12.425 1.00 93.44 90 ASP A N 1
ATOM 740 C CA . ASP A 1 90 ? 4.501 -8.080 13.760 1.00 93.44 90 ASP A CA 1
ATOM 741 C C . ASP A 1 90 ? 3.046 -7.862 14.206 1.00 93.44 90 ASP A C 1
ATOM 743 O O . ASP A 1 90 ? 2.507 -6.762 14.284 1.00 93.44 90 ASP A O 1
ATOM 747 N N . PHE A 1 91 ? 2.414 -8.975 14.570 1.00 95.31 91 PHE A N 1
ATOM 748 C CA . PHE A 1 91 ? 1.075 -8.997 15.151 1.00 95.31 91 PHE A CA 1
ATOM 749 C C . PHE A 1 91 ? 1.092 -8.758 16.672 1.00 95.31 91 PHE A C 1
ATOM 751 O O . PHE A 1 91 ? 0.120 -9.088 17.348 1.00 95.31 91 PHE A O 1
ATOM 758 N N . GLY A 1 92 ? 2.181 -8.214 17.235 1.00 93.81 92 GLY A N 1
ATOM 759 C CA . GLY 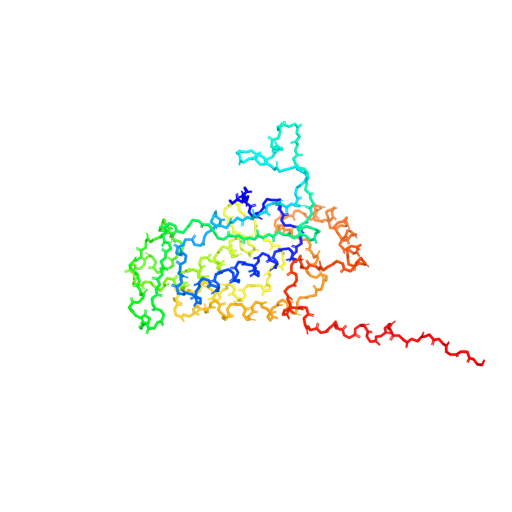A 1 92 ? 2.352 -8.063 18.684 1.00 93.81 92 GLY A CA 1
ATOM 760 C C . GLY A 1 92 ? 1.290 -7.187 19.357 1.00 93.81 92 GLY A C 1
ATOM 761 O O . GLY A 1 92 ? 0.986 -7.387 20.532 1.00 93.81 92 GLY A O 1
ATOM 762 N N . VAL A 1 93 ? 0.690 -6.255 18.609 1.00 94.69 93 VAL A N 1
ATOM 763 C CA . VAL A 1 93 ? -0.405 -5.383 19.075 1.00 94.69 93 VAL A CA 1
ATOM 764 C C . VAL A 1 93 ? -1.735 -5.629 18.358 1.00 94.69 93 VAL A C 1
ATOM 766 O O . VAL A 1 93 ? -2.731 -4.958 18.658 1.00 94.69 93 VAL A O 1
ATOM 769 N N . ALA A 1 94 ? -1.771 -6.595 17.439 1.00 97.00 94 ALA A N 1
ATOM 770 C CA . ALA A 1 94 ? -2.980 -6.955 16.719 1.00 97.00 94 ALA A CA 1
ATOM 771 C C . ALA A 1 94 ? -4.031 -7.517 17.683 1.00 97.00 94 ALA A C 1
ATOM 773 O O . ALA A 1 94 ? -3.712 -8.146 18.696 1.00 97.00 94 ALA A O 1
ATOM 774 N N . LYS A 1 95 ? -5.308 -7.298 17.370 1.00 97.19 95 LYS A N 1
ATOM 775 C CA . LYS A 1 95 ? -6.418 -7.765 18.206 1.00 97.19 95 LYS A CA 1
ATOM 776 C C . LYS A 1 95 ? -7.536 -8.329 17.344 1.00 97.19 95 LYS A C 1
ATOM 778 O O . LYS A 1 95 ? -7.831 -7.812 16.268 1.00 97.19 95 LYS A O 1
ATOM 783 N N . LYS A 1 96 ? -8.143 -9.411 17.837 1.00 97.62 96 LYS A N 1
ATOM 784 C CA . LYS A 1 96 ? -9.354 -9.994 17.266 1.00 97.62 96 LYS A CA 1
ATOM 785 C C . LYS A 1 96 ? -10.576 -9.435 17.989 1.00 97.62 96 LYS A C 1
ATOM 787 O O . LYS A 1 96 ? -10.622 -9.432 19.217 1.00 97.62 96 LYS A O 1
ATOM 792 N N . TYR A 1 97 ? -11.551 -9.006 17.210 1.00 96.94 97 TYR A N 1
ATOM 793 C CA . TYR A 1 97 ? -12.811 -8.422 17.628 1.00 96.94 97 TYR A CA 1
ATOM 794 C C . TYR A 1 97 ? -13.955 -9.338 17.209 1.00 96.94 97 TYR A C 1
ATOM 796 O O . TYR A 1 97 ? -13.901 -9.991 16.163 1.00 96.94 97 TYR A O 1
ATOM 804 N N . ASP A 1 98 ? -14.999 -9.374 18.028 1.00 96.12 98 ASP A N 1
ATOM 805 C CA . ASP A 1 98 ? -16.245 -10.029 17.665 1.00 96.12 98 ASP A CA 1
ATOM 806 C C . ASP A 1 98 ? -17.041 -9.110 16.735 1.00 96.12 98 ASP A C 1
ATOM 808 O O . ASP A 1 98 ? -17.549 -8.074 17.155 1.00 96.12 98 ASP A O 1
ATOM 812 N N . LEU A 1 99 ? -17.131 -9.478 15.458 1.00 94.12 99 LEU A N 1
ATOM 813 C CA . LEU A 1 99 ? -17.874 -8.701 14.465 1.00 94.12 99 LEU A CA 1
ATOM 814 C C . LEU A 1 99 ? -19.396 -8.772 14.652 1.00 94.12 99 LEU A C 1
ATOM 816 O O . LEU A 1 99 ? -20.108 -7.999 14.017 1.00 94.12 99 LEU A O 1
ATOM 820 N N . SER A 1 100 ? -19.898 -9.679 15.498 1.00 94.94 100 SER A N 1
ATOM 821 C CA . SER A 1 100 ? -21.313 -9.709 15.875 1.00 94.94 100 SER A CA 1
ATOM 822 C C . SER A 1 100 ? -21.662 -8.681 16.956 1.00 94.94 100 SER A C 1
ATOM 824 O O . SER A 1 100 ? -22.834 -8.333 17.104 1.00 94.94 100 SER A O 1
ATOM 826 N N . ALA A 1 101 ? -20.656 -8.160 17.670 1.00 93.12 101 ALA A N 1
ATOM 827 C CA . ALA A 1 101 ? -20.836 -7.111 18.662 1.00 93.12 101 ALA A CA 1
ATOM 828 C C . ALA A 1 101 ? -21.030 -5.728 18.000 1.00 93.12 101 ALA A C 1
ATOM 830 O O . ALA A 1 101 ? -20.484 -5.467 16.916 1.00 93.12 101 ALA A O 1
ATOM 831 N N . PRO A 1 102 ? -21.764 -4.807 18.651 1.00 93.19 102 PRO A N 1
ATOM 832 C CA . PRO A 1 102 ? -21.915 -3.435 18.177 1.00 93.19 102 PRO A CA 1
ATOM 833 C C . PRO A 1 102 ? -20.560 -2.732 17.949 1.00 93.19 102 PRO A C 1
ATOM 835 O O . PRO A 1 102 ? -19.606 -2.975 18.693 1.00 93.19 102 PRO A O 1
ATOM 838 N N . PRO A 1 103 ? -20.427 -1.851 16.934 1.00 90.81 103 PRO A N 1
ATOM 839 C CA . PRO A 1 103 ? -19.193 -1.099 16.684 1.00 90.81 103 PRO A CA 1
ATOM 840 C C . PRO A 1 103 ? -18.661 -0.327 17.894 1.00 90.81 103 PRO A C 1
ATOM 842 O O . PRO A 1 103 ? -17.450 -0.245 18.075 1.00 90.81 103 PRO A O 1
ATOM 845 N N . GLU A 1 104 ? -19.546 0.199 18.737 1.00 90.94 104 GLU A N 1
ATOM 846 C CA . GLU A 1 104 ? -19.199 0.995 19.915 1.00 90.94 104 GLU A CA 1
ATOM 847 C C . GLU A 1 104 ? -18.430 0.183 20.965 1.00 90.94 104 GLU A C 1
ATOM 849 O O . GLU A 1 104 ? -17.571 0.724 21.657 1.00 90.94 104 GLU A O 1
ATOM 854 N N . GLU A 1 105 ? -18.693 -1.124 21.049 1.00 91.75 105 GLU A N 1
ATOM 855 C CA . GLU A 1 105 ? -18.013 -2.043 21.970 1.00 91.75 105 GLU A CA 1
ATOM 856 C C . GLU A 1 105 ? -16.629 -2.473 21.465 1.00 91.75 105 GLU A C 1
ATOM 858 O O . GLU A 1 105 ? -15.837 -3.049 22.210 1.00 91.75 105 GLU A O 1
ATOM 863 N N . ARG A 1 106 ? -16.320 -2.190 20.193 1.00 94.00 106 ARG A N 1
ATOM 864 C CA . ARG A 1 106 ? -15.035 -2.514 19.556 1.00 94.00 106 ARG A CA 1
ATOM 865 C C . ARG A 1 106 ? -14.048 -1.348 19.573 1.00 94.00 106 ARG A C 1
ATOM 867 O O . ARG A 1 106 ? -12.927 -1.507 19.091 1.00 94.00 106 ARG A O 1
ATOM 874 N N . LEU A 1 107 ? -14.459 -0.191 20.091 1.00 94.62 107 LEU A N 1
ATOM 875 C CA . LEU A 1 107 ? -13.598 0.980 20.177 1.00 94.62 107 LEU A CA 1
ATOM 876 C C . LEU A 1 107 ? -12.556 0.813 21.286 1.00 94.62 107 LEU A C 1
ATOM 878 O O . LEU A 1 107 ? -12.815 0.217 22.329 1.00 94.62 107 LEU A O 1
ATOM 882 N N . GLU A 1 108 ? -11.372 1.372 21.070 1.00 93.94 108 GLU A N 1
ATOM 883 C CA . GLU A 1 108 ? -10.224 1.197 21.961 1.00 93.94 108 GLU A CA 1
ATOM 884 C C . GLU A 1 108 ? -9.635 2.555 22.391 1.00 93.94 108 GLU A C 1
ATOM 886 O O . GLU A 1 108 ? -9.708 3.519 21.623 1.00 93.94 108 GLU A O 1
ATOM 891 N N . PRO A 1 109 ? -8.999 2.648 23.576 1.00 91.94 109 PRO A N 1
ATOM 892 C CA . PRO A 1 109 ? -8.301 3.854 24.034 1.00 91.94 109 PRO A CA 1
ATOM 893 C C . PRO A 1 109 ? -6.945 4.040 23.329 1.00 91.94 109 PRO A C 1
ATOM 895 O O . PRO A 1 109 ? -6.172 3.081 23.283 1.00 91.94 109 PRO A O 1
ATOM 898 N N . PRO A 1 110 ? -6.626 5.235 22.807 1.00 90.62 110 PRO A N 1
ATOM 899 C CA . PRO A 1 110 ? -5.543 5.448 21.843 1.00 90.62 110 PRO A CA 1
ATOM 900 C C . PRO A 1 110 ? -4.142 5.073 22.354 1.00 90.62 110 PRO A C 1
ATOM 902 O O . PRO A 1 110 ? -3.921 4.814 23.535 1.00 90.62 110 PRO A O 1
ATOM 905 N N . GLY A 1 111 ? -3.155 5.083 21.449 1.00 85.06 111 GLY A N 1
ATOM 906 C CA . GLY A 1 111 ? -1.737 4.929 21.812 1.00 85.06 111 GLY A CA 1
ATOM 907 C C . GLY A 1 111 ? -1.159 3.520 21.645 1.00 85.06 111 GLY A C 1
ATOM 908 O O . GLY A 1 111 ? -0.082 3.224 22.163 1.00 85.06 111 GLY A O 1
ATOM 909 N N . TRP A 1 112 ? -1.832 2.642 20.902 1.00 86.62 112 TRP A N 1
ATOM 910 C CA . TRP A 1 112 ? -1.235 1.388 20.425 1.00 86.62 112 TRP A CA 1
ATOM 911 C C . TRP A 1 112 ? -0.322 1.616 19.204 1.00 86.62 112 TRP A C 1
ATOM 913 O O . TRP A 1 112 ? -0.248 2.724 18.677 1.00 86.62 112 TRP A O 1
ATOM 923 N N . GLY A 1 113 ? 0.412 0.583 18.766 1.00 73.75 113 GLY A N 1
ATOM 924 C CA . GLY A 1 113 ? 1.262 0.670 17.564 1.00 73.75 113 GLY A CA 1
ATOM 925 C C . GLY A 1 113 ? 2.371 1.723 17.673 1.00 73.75 113 GLY A C 1
ATOM 926 O O . GLY A 1 113 ? 2.581 2.509 16.758 1.00 73.75 113 GLY A O 1
ATOM 927 N N . ALA A 1 114 ? 3.034 1.794 18.833 1.00 76.12 114 ALA A N 1
ATOM 928 C CA . ALA A 1 114 ? 4.036 2.811 19.180 1.00 76.12 114 ALA A CA 1
ATOM 929 C C . ALA A 1 114 ? 3.527 4.269 19.232 1.00 76.12 114 ALA A C 1
ATOM 931 O O . ALA A 1 114 ? 4.341 5.185 19.338 1.00 76.12 114 ALA A O 1
ATOM 932 N N . GLY A 1 115 ? 2.207 4.491 19.220 1.00 75.25 115 GLY A N 1
ATOM 933 C CA . GLY A 1 115 ? 1.622 5.821 19.395 1.00 75.25 115 GLY A CA 1
ATOM 934 C C . GLY A 1 115 ? 1.944 6.765 18.240 1.00 75.25 115 GLY A C 1
ATOM 935 O O . GLY A 1 115 ? 2.354 7.900 18.477 1.00 75.25 115 GLY A O 1
ATOM 936 N N . ASP A 1 116 ? 1.788 6.288 17.001 1.00 80.12 116 ASP A N 1
ATOM 937 C CA . ASP A 1 116 ? 2.027 7.086 15.798 1.00 80.12 116 ASP A CA 1
ATOM 938 C C . ASP A 1 116 ? 1.255 8.418 15.853 1.00 80.12 116 ASP A C 1
ATOM 940 O O . ASP A 1 116 ? 0.026 8.479 15.762 1.00 80.12 116 ASP A O 1
ATOM 944 N N . GLY A 1 117 ? 2.013 9.507 16.001 1.00 82.06 117 GLY A N 1
ATOM 945 C CA . GLY A 1 117 ? 1.497 10.865 16.116 1.00 82.06 117 GLY A CA 1
ATOM 946 C C . GLY A 1 117 ? 0.956 11.441 14.807 1.00 82.06 117 GLY A C 1
ATOM 947 O O . GLY A 1 117 ? 0.590 12.615 14.772 1.00 82.06 117 GLY A O 1
ATOM 948 N N . THR A 1 118 ? 0.915 10.686 13.713 1.00 88.25 118 THR A N 1
ATOM 949 C CA . THR A 1 118 ? 0.208 11.096 12.492 1.00 88.25 118 THR A CA 1
ATOM 950 C C . THR A 1 118 ? -1.296 10.853 12.612 1.00 88.25 118 THR A C 1
ATOM 952 O O . THR A 1 118 ? -2.077 11.657 12.100 1.00 88.25 118 THR A O 1
ATOM 955 N N . ILE A 1 119 ? -1.704 9.840 13.386 1.00 91.00 119 ILE A N 1
ATOM 956 C CA . ILE A 1 119 ? -3.096 9.422 13.566 1.00 91.00 119 ILE A CA 1
ATOM 957 C C . ILE A 1 119 ? -3.898 10.532 14.285 1.00 91.00 119 ILE A C 1
ATOM 959 O O . ILE A 1 119 ? -3.582 10.881 15.428 1.00 91.00 119 ILE A O 1
ATOM 963 N N . PRO A 1 120 ? -4.937 11.115 13.649 1.00 90.19 120 PRO A N 1
ATOM 964 C CA . PRO A 1 120 ? -5.684 12.247 14.204 1.00 90.19 120 PRO A CA 1
ATOM 965 C C . PRO A 1 120 ? -6.346 11.968 15.558 1.00 90.19 120 PRO A C 1
ATOM 967 O O . PRO A 1 120 ? -6.297 12.806 16.457 1.00 90.19 120 PRO A O 1
ATOM 970 N N . GLU A 1 121 ? -6.955 10.798 15.708 1.00 88.00 121 GLU A N 1
ATOM 971 C CA . GLU A 1 121 ? -7.698 10.378 16.897 1.00 88.00 121 GLU A CA 1
ATOM 972 C C . GLU A 1 121 ? -6.789 10.134 18.108 1.00 88.00 121 GLU A C 1
ATOM 974 O O . GLU A 1 121 ? -7.177 10.437 19.235 1.00 88.00 121 GLU A O 1
ATOM 979 N N . PHE A 1 122 ? -5.534 9.726 17.889 1.00 88.50 122 PHE A N 1
ATOM 980 C CA . PHE A 1 122 ? -4.574 9.529 18.979 1.00 88.50 122 PHE A CA 1
ATOM 981 C C . PHE A 1 122 ? -4.180 10.840 19.661 1.00 88.50 122 PHE A C 1
ATOM 983 O O . PHE A 1 122 ? -3.812 10.842 20.831 1.00 88.50 122 PHE A O 1
ATOM 990 N N . LYS A 1 123 ? -4.296 11.974 18.959 1.00 85.44 123 LYS A N 1
ATOM 991 C CA . LYS A 1 123 ? -4.032 13.304 19.530 1.00 85.44 123 LYS A CA 1
ATOM 992 C C . LYS A 1 123 ? -5.171 13.823 20.396 1.00 85.44 123 LYS A C 1
ATOM 994 O O . LYS A 1 123 ? -4.944 14.712 21.211 1.00 85.44 123 LYS A O 1
ATOM 999 N N . LYS A 1 124 ? -6.391 13.342 20.155 1.00 83.12 124 LYS A N 1
ATOM 1000 C CA . LYS A 1 124 ? -7.610 13.836 20.810 1.00 83.12 124 LYS A CA 1
ATOM 1001 C C . LYS A 1 124 ? -7.977 13.043 22.062 1.00 83.12 124 LYS A C 1
ATOM 1003 O O . LYS A 1 124 ? -8.922 13.424 22.738 1.00 83.12 124 LYS A O 1
ATOM 1008 N N . ASP A 1 125 ? -7.230 11.978 22.359 1.00 78.44 125 ASP A N 1
ATOM 1009 C CA . ASP A 1 125 ? -7.516 11.031 23.443 1.00 78.44 125 ASP A CA 1
ATOM 1010 C C . ASP A 1 125 ? -8.935 10.420 23.347 1.00 78.44 125 ASP A C 1
ATOM 1012 O O . ASP A 1 125 ? -9.582 10.096 24.339 1.00 78.44 125 ASP A O 1
ATOM 1016 N N . GLU A 1 126 ? -9.453 10.303 22.118 1.00 84.06 126 GLU A N 1
ATOM 1017 C CA . GLU A 1 126 ? -10.783 9.765 21.825 1.00 84.06 126 GLU A CA 1
ATOM 1018 C C . GLU A 1 126 ? -10.708 8.257 21.559 1.00 84.06 126 GLU A C 1
ATOM 1020 O O . GLU A 1 126 ? -9.721 7.748 21.025 1.00 84.06 126 GLU A O 1
ATOM 1025 N N . LEU A 1 127 ? -11.785 7.533 21.878 1.00 90.81 127 LEU A N 1
ATOM 1026 C CA . LEU A 1 127 ? -11.904 6.117 21.532 1.00 90.81 127 LEU A CA 1
ATOM 1027 C C . LEU A 1 127 ? -11.828 5.929 20.012 1.00 90.81 127 LEU A C 1
ATOM 1029 O O . LEU A 1 127 ? -12.572 6.565 19.262 1.00 90.81 127 LEU A O 1
ATOM 1033 N N . CYS A 1 128 ? -10.949 5.039 19.556 1.00 92.06 128 CYS A N 1
ATOM 1034 C CA . CYS A 1 128 ? -10.711 4.831 18.132 1.00 92.06 128 CYS A CA 1
ATOM 1035 C C . CYS A 1 128 ? -11.312 3.518 17.643 1.00 92.06 128 CYS A C 1
ATOM 1037 O O . CYS A 1 128 ? -11.246 2.494 18.325 1.00 92.06 128 CYS A O 1
ATOM 1039 N N . ASP A 1 129 ? -11.816 3.538 16.410 1.00 95.19 129 ASP A N 1
ATOM 1040 C CA . ASP A 1 129 ? -12.118 2.319 15.670 1.00 95.19 129 ASP A CA 1
ATOM 1041 C C . ASP A 1 129 ? -10.799 1.730 15.126 1.00 95.19 129 ASP A C 1
ATOM 1043 O O . ASP A 1 129 ? -10.139 2.362 14.293 1.00 95.19 129 ASP A O 1
ATOM 1047 N N . PRO A 1 130 ? -10.393 0.530 15.572 1.00 96.38 130 PRO A N 1
ATOM 1048 C CA . PRO A 1 130 ? -9.122 -0.075 15.187 1.00 96.38 130 PRO A CA 1
ATOM 1049 C C . PRO A 1 130 ? -9.044 -0.401 13.686 1.00 96.38 130 PRO A C 1
ATOM 1051 O O . PRO A 1 130 ? -7.959 -0.333 13.107 1.00 96.38 130 PRO A O 1
ATOM 1054 N N . PHE A 1 131 ? -10.173 -0.699 13.034 1.00 97.56 131 PHE A N 1
ATOM 1055 C CA . PHE A 1 131 ? -10.220 -0.971 11.597 1.00 97.56 131 PHE A CA 1
ATOM 1056 C C . PHE A 1 131 ? -10.025 0.323 10.798 1.00 97.56 131 PHE A C 1
ATOM 1058 O O . PHE A 1 131 ? -9.261 0.355 9.832 1.00 97.56 131 PHE A O 1
ATOM 1065 N N . ALA A 1 132 ? -10.650 1.419 11.237 1.00 97.25 132 ALA A N 1
ATOM 1066 C CA . ALA A 1 132 ? -10.479 2.730 10.613 1.00 97.25 132 ALA A CA 1
ATOM 1067 C C . ALA A 1 132 ? -9.061 3.296 10.806 1.00 97.25 132 ALA A C 1
ATOM 1069 O O . ALA A 1 132 ? -8.571 4.032 9.942 1.00 97.25 132 ALA A O 1
ATOM 1070 N N . VAL A 1 133 ? -8.394 2.962 11.918 1.00 96.56 133 VAL A N 1
ATOM 1071 C CA . VAL A 1 133 ? -6.975 3.283 12.142 1.00 96.56 133 VAL A CA 1
ATOM 1072 C C . VAL A 1 133 ? -6.094 2.555 11.128 1.00 96.56 133 VAL A C 1
ATOM 1074 O O . VAL A 1 133 ? -5.291 3.198 10.461 1.00 96.56 133 VAL A O 1
ATOM 1077 N N . ASP A 1 134 ? -6.278 1.246 10.937 1.00 97.81 134 ASP A N 1
ATOM 1078 C CA . ASP A 1 134 ? -5.504 0.484 9.946 1.00 97.81 134 ASP A CA 1
ATOM 1079 C C . ASP A 1 134 ? -5.648 1.059 8.521 1.00 97.81 134 ASP A C 1
ATOM 1081 O O . ASP A 1 134 ? -4.651 1.211 7.807 1.00 97.81 134 ASP A O 1
ATOM 1085 N N . VAL A 1 135 ? -6.875 1.429 8.120 1.00 98.44 135 VAL A N 1
ATOM 1086 C CA . VAL A 1 135 ? -7.149 2.088 6.827 1.00 98.44 135 VAL A CA 1
ATOM 1087 C C . VAL A 1 135 ? -6.367 3.395 6.705 1.00 98.44 135 VAL A C 1
ATOM 1089 O O . VAL A 1 135 ? -5.736 3.642 5.672 1.00 98.44 135 VAL A O 1
ATOM 1092 N N . TYR A 1 136 ? -6.392 4.226 7.752 1.00 97.75 136 TYR A N 1
ATOM 1093 C CA . TYR A 1 136 ? -5.644 5.480 7.783 1.00 97.75 136 TYR A CA 1
ATOM 1094 C C . TYR A 1 136 ? -4.147 5.231 7.625 1.00 97.75 136 TYR A C 1
ATOM 1096 O O . TYR A 1 136 ? -3.524 5.859 6.775 1.00 97.75 136 TYR A O 1
ATOM 1104 N N . CYS A 1 137 ? -3.575 4.293 8.382 1.00 97.06 137 CYS A N 1
ATOM 1105 C CA . CYS A 1 137 ? -2.139 4.038 8.362 1.00 97.06 137 CYS A CA 1
ATOM 1106 C C . CYS A 1 137 ? -1.651 3.580 6.978 1.00 97.06 137 CYS A C 1
ATOM 1108 O O . CYS A 1 137 ? -0.656 4.100 6.471 1.00 97.06 137 CYS A O 1
ATOM 1110 N N . ILE A 1 138 ? -2.386 2.685 6.305 1.00 98.19 138 ILE A N 1
ATOM 1111 C CA . ILE A 1 138 ? -2.056 2.291 4.925 1.00 98.19 138 ILE A CA 1
ATOM 1112 C C . ILE A 1 138 ? -2.241 3.454 3.944 1.00 98.19 138 ILE A C 1
ATOM 1114 O O . ILE A 1 138 ? -1.398 3.660 3.067 1.00 98.19 138 ILE A O 1
ATOM 1118 N N . GLY A 1 139 ? -3.312 4.238 4.083 1.00 98.12 139 GLY A N 1
ATOM 1119 C CA . GLY A 1 139 ? -3.516 5.438 3.271 1.00 98.12 139 GLY A CA 1
ATOM 1120 C C . GLY A 1 139 ? -2.355 6.423 3.424 1.00 98.12 139 GLY A C 1
ATOM 1121 O O . GLY A 1 139 ? -1.798 6.893 2.429 1.00 98.12 139 GLY A O 1
ATOM 1122 N N . HIS A 1 140 ? -1.944 6.678 4.663 1.00 96.31 140 HIS A N 1
ATOM 1123 C CA . HIS A 1 140 ? -0.869 7.594 5.007 1.00 96.31 140 HIS A CA 1
ATOM 1124 C C . HIS A 1 140 ? 0.485 7.100 4.486 1.00 96.31 140 HIS A C 1
ATOM 1126 O O . HIS A 1 140 ? 1.214 7.881 3.877 1.00 96.31 140 HIS A O 1
ATOM 1132 N N . LEU A 1 141 ? 0.776 5.798 4.595 1.00 95.94 141 LEU A N 1
ATOM 1133 C CA . LEU A 1 141 ? 1.957 5.173 3.990 1.00 95.94 141 LEU A CA 1
ATOM 1134 C C . LEU A 1 141 ? 2.008 5.408 2.476 1.00 95.94 141 LEU A C 1
ATOM 1136 O O . LEU A 1 141 ? 3.047 5.775 1.925 1.00 95.94 141 LEU A O 1
ATOM 1140 N N . ILE A 1 142 ? 0.889 5.212 1.773 1.00 97.50 142 ILE A N 1
ATOM 1141 C CA . ILE A 1 142 ? 0.842 5.446 0.324 1.00 97.50 142 ILE A CA 1
ATOM 1142 C C . ILE A 1 142 ? 1.020 6.938 0.016 1.00 97.50 142 ILE A C 1
ATOM 1144 O O . ILE A 1 142 ? 1.700 7.300 -0.953 1.00 97.50 142 ILE A O 1
ATOM 1148 N N . GLN A 1 143 ? 0.423 7.808 0.834 1.00 96.81 143 GLN A N 1
ATOM 1149 C CA . GLN A 1 143 ? 0.546 9.252 0.700 1.00 96.81 143 GLN A CA 1
ATOM 1150 C C . GLN A 1 143 ? 2.004 9.709 0.814 1.00 96.81 143 GLN A C 1
ATOM 1152 O O . GLN A 1 143 ? 2.489 10.389 -0.098 1.00 96.81 143 GLN A O 1
ATOM 1157 N N . SER A 1 144 ? 2.700 9.303 1.878 1.00 95.12 144 SER A N 1
ATOM 1158 C CA . SER A 1 144 ? 4.086 9.692 2.142 1.00 95.12 144 SER A CA 1
ATOM 1159 C C . SER A 1 144 ? 5.039 9.098 1.108 1.00 95.12 144 SER A C 1
ATOM 1161 O O . SER A 1 144 ? 5.809 9.827 0.494 1.00 95.12 144 SER A O 1
ATOM 1163 N N . VAL A 1 145 ? 4.937 7.805 0.787 1.00 94.75 145 VAL A N 1
ATOM 1164 C CA . VAL A 1 145 ? 5.932 7.162 -0.088 1.00 94.75 145 VAL A CA 1
ATOM 1165 C C . VAL A 1 145 ? 5.731 7.490 -1.574 1.00 94.75 145 VAL A C 1
ATOM 1167 O O . VAL A 1 145 ? 6.708 7.627 -2.324 1.00 94.75 145 VAL A O 1
ATOM 1170 N N . PHE A 1 146 ? 4.481 7.607 -2.041 1.00 96.38 146 PHE A N 1
ATOM 1171 C CA . PHE A 1 146 ? 4.184 7.686 -3.478 1.00 96.38 146 PHE A CA 1
ATOM 1172 C C . PHE A 1 146 ? 3.636 9.034 -3.951 1.00 96.38 146 PHE A C 1
ATOM 1174 O O . PHE A 1 146 ? 3.918 9.418 -5.091 1.00 96.38 146 PHE A O 1
ATOM 1181 N N . LEU A 1 147 ? 2.866 9.761 -3.135 1.00 96.44 147 LEU A N 1
ATOM 1182 C CA . LEU A 1 147 ? 2.140 10.953 -3.595 1.00 96.44 147 LEU A CA 1
ATOM 1183 C C . LEU A 1 147 ? 2.860 12.262 -3.282 1.00 96.44 147 LEU A C 1
ATOM 1185 O O . LEU A 1 147 ? 3.094 13.067 -4.202 1.00 96.44 147 LEU A O 1
ATOM 1189 N N . ASP A 1 148 ? 3.155 12.465 -2.002 1.00 94.94 148 ASP A N 1
ATOM 1190 C CA . ASP A 1 148 ? 3.529 13.760 -1.437 1.00 94.94 148 ASP A CA 1
ATOM 1191 C C . ASP A 1 148 ? 4.975 13.773 -0.913 1.00 94.94 148 ASP A C 1
ATOM 1193 O O . ASP A 1 148 ? 5.625 14.811 -1.019 1.00 94.94 148 ASP A O 1
ATOM 1197 N N . GLY A 1 149 ? 5.535 12.614 -0.551 1.00 90.31 149 GLY A N 1
ATOM 1198 C CA . GLY A 1 149 ? 6.886 12.523 0.005 1.00 90.31 149 GLY A CA 1
ATOM 1199 C C . GLY A 1 149 ? 6.915 12.790 1.508 1.00 90.31 149 GLY A C 1
ATOM 1200 O O . GLY A 1 149 ? 5.893 13.113 2.115 1.00 90.31 149 GLY A O 1
ATOM 1201 N N . ASP A 1 150 ? 8.107 12.698 2.085 1.00 86.75 150 ASP A N 1
ATOM 1202 C CA . ASP A 1 150 ? 8.439 13.169 3.431 1.00 86.75 150 ASP A CA 1
ATOM 1203 C C . ASP A 1 150 ? 9.876 13.739 3.456 1.00 86.75 150 ASP A C 1
ATOM 1205 O O . ASP A 1 150 ? 10.475 13.974 2.403 1.00 86.75 150 ASP A O 1
ATOM 1209 N N . GLU A 1 151 ? 10.432 14.000 4.644 1.00 84.94 151 GLU A N 1
ATOM 1210 C CA . GLU A 1 151 ? 11.793 14.535 4.820 1.00 84.94 151 GLU A CA 1
ATOM 1211 C C . GLU A 1 151 ? 12.888 13.658 4.176 1.00 84.94 151 GLU A C 1
ATOM 1213 O O . GLU A 1 151 ? 13.955 14.149 3.802 1.00 84.94 151 GLU A O 1
ATOM 1218 N N . HIS A 1 152 ? 12.641 12.357 4.026 1.00 84.44 152 HIS A N 1
ATOM 1219 C CA . HIS A 1 152 ? 13.609 11.368 3.557 1.00 84.44 152 HIS A CA 1
ATOM 1220 C C . HIS A 1 152 ? 13.232 10.743 2.207 1.00 84.44 152 HIS A C 1
ATOM 1222 O O . HIS A 1 152 ? 14.088 10.159 1.531 1.00 84.44 152 HIS A O 1
ATOM 1228 N N . VAL A 1 153 ? 11.974 10.875 1.783 1.00 87.12 153 VAL A N 1
ATOM 1229 C CA . VAL A 1 153 ? 11.431 10.237 0.586 1.00 87.12 153 VAL A CA 1
ATOM 1230 C C . VAL A 1 153 ? 10.863 11.273 -0.375 1.00 87.12 153 VAL A C 1
ATOM 1232 O O . VAL A 1 153 ? 9.841 11.903 -0.129 1.00 87.12 153 VAL A O 1
ATOM 1235 N N . ASP A 1 154 ? 11.467 11.376 -1.560 1.00 90.56 154 ASP A N 1
ATOM 1236 C CA . ASP A 1 154 ? 10.889 12.183 -2.632 1.00 90.56 154 ASP A CA 1
ATOM 1237 C C . ASP A 1 154 ? 9.542 11.608 -3.122 1.00 90.56 154 ASP A C 1
ATOM 1239 O O . ASP A 1 154 ? 9.467 10.396 -3.410 1.00 90.56 154 ASP A O 1
ATOM 1243 N N . PRO A 1 155 ? 8.543 12.465 -3.411 1.00 92.31 155 PRO A N 1
ATOM 1244 C CA . PRO A 1 155 ? 7.301 12.037 -4.042 1.00 92.31 155 PRO A CA 1
ATOM 1245 C C . PRO A 1 155 ? 7.544 11.440 -5.427 1.00 92.31 155 PRO A C 1
ATOM 1247 O O . PRO A 1 155 ? 8.455 11.846 -6.157 1.00 92.31 155 PRO A O 1
ATOM 1250 N N . LYS A 1 156 ? 6.693 10.500 -5.848 1.00 95.00 156 LYS A N 1
ATOM 1251 C CA . LYS A 1 156 ? 6.832 9.823 -7.144 1.00 95.00 156 LYS A CA 1
ATOM 1252 C C . LYS A 1 156 ? 5.939 10.457 -8.215 1.00 95.00 156 LYS A C 1
ATOM 1254 O O . LYS A 1 156 ? 4.855 10.981 -7.957 1.00 95.00 156 LYS A O 1
ATOM 1259 N N . LYS A 1 157 ? 6.395 10.417 -9.468 1.00 94.00 157 LYS A N 1
ATOM 1260 C CA . LYS A 1 157 ? 5.619 10.862 -10.634 1.00 94.00 157 LYS A CA 1
ATOM 1261 C C . LYS A 1 157 ? 4.592 9.800 -11.012 1.00 94.00 157 LYS A C 1
ATOM 1263 O O . LYS A 1 157 ? 4.895 8.612 -11.064 1.00 94.00 157 LYS A O 1
ATOM 1268 N N . GLY A 1 158 ? 3.398 10.251 -11.386 1.00 94.69 158 GLY A N 1
ATOM 1269 C CA . GLY A 1 158 ? 2.420 9.408 -12.056 1.00 94.69 158 GLY A CA 1
ATOM 1270 C C . GLY A 1 158 ? 1.477 8.617 -11.150 1.00 94.69 158 GLY A C 1
ATOM 1271 O O . GLY A 1 158 ? 0.732 7.806 -11.691 1.00 94.69 158 GLY A O 1
ATOM 1272 N N . PHE A 1 159 ? 1.434 8.881 -9.849 1.00 97.31 159 PHE A N 1
ATOM 1273 C CA . PHE A 1 159 ? 0.494 8.238 -8.922 1.00 97.31 159 PHE A CA 1
ATOM 1274 C C . PHE A 1 159 ? -0.765 9.071 -8.637 1.00 97.31 159 PHE A C 1
ATOM 1276 O O . PHE A 1 159 ? -1.553 8.727 -7.764 1.00 97.31 159 PHE A O 1
ATOM 1283 N N . ASP A 1 160 ? -1.022 10.135 -9.406 1.00 96.31 160 ASP A N 1
ATOM 1284 C CA . ASP A 1 160 ? -2.165 11.035 -9.176 1.00 96.31 160 ASP A CA 1
ATOM 1285 C C . ASP A 1 160 ? -3.532 10.336 -9.241 1.00 96.31 160 ASP A C 1
ATOM 1287 O O . ASP A 1 160 ? -4.489 10.796 -8.624 1.00 96.31 160 ASP A O 1
ATOM 1291 N N . PHE A 1 161 ? -3.618 9.187 -9.918 1.00 96.81 161 PHE A N 1
ATOM 1292 C CA . PHE A 1 161 ? -4.824 8.357 -9.957 1.00 96.81 161 PHE A CA 1
ATOM 1293 C C . PHE A 1 161 ? -5.233 7.812 -8.575 1.00 96.81 161 PHE A C 1
ATOM 1295 O O . PHE A 1 161 ? -6.414 7.552 -8.364 1.00 96.81 161 PHE A O 1
ATOM 1302 N N . MET A 1 162 ? -4.293 7.692 -7.630 1.00 98.25 162 MET A N 1
ATOM 1303 C CA . MET A 1 162 ? -4.566 7.255 -6.256 1.00 98.25 162 MET A CA 1
ATOM 1304 C C . MET A 1 162 ? -5.004 8.392 -5.334 1.00 98.25 162 MET A C 1
ATOM 1306 O O . MET A 1 162 ? -5.601 8.116 -4.297 1.00 98.25 162 MET A O 1
ATOM 1310 N N . ARG A 1 163 ? -4.751 9.664 -5.689 1.00 97.81 163 ARG A N 1
ATOM 1311 C CA . ARG A 1 163 ? -4.941 10.809 -4.772 1.00 97.81 163 ARG A CA 1
ATOM 1312 C C . ARG A 1 163 ? -6.326 10.850 -4.146 1.00 97.81 163 ARG A C 1
ATOM 1314 O O . ARG A 1 163 ? -6.438 11.092 -2.954 1.00 97.81 163 ARG A O 1
ATOM 1321 N N . ARG A 1 164 ? -7.379 10.611 -4.934 1.00 98.38 164 ARG A N 1
ATOM 1322 C CA . ARG A 1 164 ? -8.756 10.646 -4.423 1.00 98.38 164 ARG A CA 1
ATOM 1323 C C . ARG A 1 164 ? -9.029 9.522 -3.421 1.00 98.38 164 ARG A C 1
ATOM 1325 O O . ARG A 1 164 ? -9.662 9.783 -2.411 1.00 98.38 164 ARG A O 1
ATOM 1332 N N . LEU A 1 165 ? -8.578 8.298 -3.706 1.00 98.69 165 LEU A N 1
ATOM 1333 C CA . LEU A 1 165 ? -8.771 7.157 -2.807 1.00 98.69 165 LEU A CA 1
ATOM 1334 C C . LEU A 1 165 ? -7.995 7.358 -1.503 1.00 98.69 165 LEU A C 1
ATOM 1336 O O . LEU A 1 165 ? -8.588 7.311 -0.434 1.00 98.69 165 LEU A O 1
ATOM 1340 N N . VAL A 1 166 ? -6.709 7.692 -1.606 1.00 98.50 166 VAL A N 1
ATOM 1341 C CA . VAL A 1 166 ? -5.841 7.923 -0.444 1.00 98.50 166 VAL A CA 1
ATOM 1342 C C . VAL A 1 166 ? -6.342 9.088 0.410 1.00 98.50 166 VAL A C 1
ATOM 1344 O O . VAL A 1 166 ? -6.380 8.979 1.628 1.00 98.50 166 VAL A O 1
ATOM 1347 N N . LYS A 1 167 ? -6.817 10.178 -0.208 1.00 98.44 167 LYS A N 1
ATOM 1348 C CA . LYS A 1 167 ? -7.430 11.293 0.528 1.00 98.44 167 LYS A CA 1
ATOM 1349 C C . LYS A 1 167 ? -8.628 10.845 1.371 1.00 98.44 167 LYS A C 1
ATOM 1351 O O . LYS A 1 167 ? -8.799 11.350 2.473 1.00 98.44 167 LYS A O 1
ATOM 1356 N N . ASP A 1 168 ? -9.452 9.934 0.855 1.00 98.62 168 ASP A N 1
ATOM 1357 C CA . ASP A 1 168 ? -10.605 9.424 1.598 1.00 98.62 168 ASP A CA 1
ATOM 1358 C C . ASP A 1 168 ? -10.187 8.458 2.718 1.00 98.62 168 ASP A C 1
ATOM 1360 O O . ASP A 1 168 ? -10.777 8.503 3.793 1.00 98.62 168 ASP A O 1
ATOM 1364 N N . MET A 1 169 ? -9.146 7.643 2.504 1.00 98.56 169 MET A N 1
ATOM 1365 C CA . MET A 1 169 ? -8.549 6.787 3.545 1.00 98.56 169 MET A CA 1
ATOM 1366 C C . MET A 1 169 ? -7.958 7.608 4.700 1.00 98.56 169 MET A C 1
ATOM 1368 O O . MET A 1 169 ? -8.052 7.207 5.853 1.00 98.56 169 MET A O 1
ATOM 1372 N N . CYS A 1 170 ? -7.400 8.784 4.399 1.00 97.69 170 CYS A N 1
ATOM 1373 C CA . CYS A 1 170 ? -6.732 9.656 5.367 1.00 97.69 170 CYS A CA 1
ATOM 1374 C C . CYS A 1 170 ? -7.630 10.758 5.960 1.00 97.69 170 CYS A C 1
ATOM 1376 O O . CYS A 1 170 ? -7.111 11.766 6.447 1.00 97.69 170 CYS A O 1
ATOM 1378 N N . LYS A 1 171 ? -8.963 10.641 5.896 1.00 97.44 171 LYS A N 1
ATOM 1379 C CA . LYS A 1 171 ? -9.844 11.652 6.507 1.00 97.44 171 LYS A CA 1
ATOM 1380 C C . LYS A 1 171 ? -9.656 11.713 8.022 1.00 97.44 171 LYS A C 1
ATOM 1382 O O . LYS A 1 171 ? -9.466 10.691 8.679 1.00 97.44 171 LYS A O 1
ATOM 1387 N N . GLU A 1 172 ? -9.767 12.920 8.574 1.00 94.31 172 GLU A N 1
ATOM 1388 C CA . GLU A 1 172 ? -9.596 13.145 10.013 1.00 94.31 172 GLU A CA 1
ATOM 1389 C C . GLU A 1 172 ? -10.634 12.399 10.849 1.00 94.31 172 GLU A C 1
ATOM 1391 O O . GLU A 1 172 ? -10.272 11.767 11.833 1.00 94.31 172 GLU A O 1
ATOM 1396 N N . ASN A 1 173 ? -11.905 12.447 10.448 1.00 93.81 173 ASN A N 1
ATOM 1397 C CA . ASN A 1 173 ? -12.973 11.710 11.111 1.00 93.81 173 ASN A CA 1
ATOM 1398 C C . ASN A 1 173 ? -12.934 10.228 10.686 1.00 93.81 173 ASN A C 1
ATOM 1400 O O . ASN A 1 173 ? -13.156 9.948 9.502 1.00 93.81 173 ASN A O 1
ATOM 1404 N N . PRO A 1 174 ? -12.718 9.277 11.618 1.00 93.81 174 PRO A N 1
ATOM 1405 C CA . PRO A 1 174 ? -12.639 7.852 11.301 1.00 93.81 174 PRO A CA 1
ATOM 1406 C C . PRO A 1 174 ? -13.889 7.309 10.601 1.00 93.81 174 PRO A C 1
ATOM 1408 O O . PRO A 1 174 ? -13.773 6.462 9.723 1.00 93.81 174 PRO A O 1
ATOM 1411 N N . LYS A 1 175 ? -15.075 7.844 10.922 1.00 94.00 175 LYS A N 1
ATOM 1412 C CA . LYS A 1 175 ? -16.355 7.405 10.335 1.00 94.00 175 LYS A CA 1
ATOM 1413 C C . LYS A 1 175 ? -16.515 7.766 8.860 1.00 94.00 175 LYS A C 1
ATOM 1415 O O . LYS A 1 175 ? -17.344 7.178 8.178 1.00 94.00 175 LYS A O 1
ATOM 1420 N N . ASP A 1 176 ? -15.753 8.746 8.378 1.00 96.75 176 ASP A N 1
ATOM 1421 C CA . ASP A 1 176 ? -15.805 9.175 6.980 1.00 96.75 176 ASP A CA 1
ATOM 1422 C C . ASP A 1 176 ? -14.804 8.413 6.093 1.00 96.75 176 ASP A C 1
ATOM 1424 O O . ASP A 1 176 ? -14.786 8.630 4.869 1.00 96.75 176 ASP A O 1
ATOM 1428 N N . ARG A 1 177 ? -13.940 7.586 6.704 1.00 97.69 177 ARG A N 1
ATOM 1429 C CA . ARG A 1 177 ? -12.972 6.735 6.006 1.00 97.69 177 ARG A CA 1
ATOM 1430 C C . ARG A 1 177 ? -13.700 5.529 5.403 1.00 97.69 177 ARG A C 1
ATOM 1432 O O . ARG A 1 177 ? -14.618 5.007 6.030 1.00 97.69 177 ARG A O 1
ATOM 1439 N N . PRO A 1 178 ? -13.308 5.084 4.200 1.00 98.56 178 PRO A N 1
ATOM 1440 C CA . PRO A 1 178 ? -13.877 3.888 3.603 1.00 98.56 178 PRO A CA 1
ATOM 1441 C C . PRO A 1 178 ? -13.473 2.626 4.374 1.00 98.56 178 PRO A C 1
ATOM 1443 O O . PRO A 1 178 ? -12.392 2.577 4.963 1.00 98.56 178 PRO A O 1
ATOM 1446 N N . THR A 1 179 ? -14.295 1.581 4.311 1.00 98.31 179 THR A N 1
ATOM 1447 C CA . THR A 1 179 ? -13.884 0.242 4.767 1.00 98.31 179 THR A CA 1
ATOM 1448 C C . THR A 1 179 ? -12.871 -0.369 3.797 1.00 98.31 179 THR A C 1
ATOM 1450 O O . THR A 1 179 ? -12.742 0.076 2.654 1.00 98.31 179 THR A O 1
ATOM 1453 N N . MET A 1 180 ? -12.159 -1.426 4.202 1.00 98.06 180 MET A N 1
ATOM 1454 C CA . MET A 1 180 ? -11.242 -2.104 3.277 1.00 98.06 180 MET A CA 1
ATOM 1455 C C . MET A 1 180 ? -11.948 -2.755 2.080 1.00 98.06 180 MET A C 1
ATOM 1457 O O . MET A 1 180 ? -11.357 -2.806 1.003 1.00 98.06 180 MET A O 1
ATOM 1461 N N . ASP A 1 181 ? -13.214 -3.161 2.224 1.00 97.75 181 ASP A N 1
ATOM 1462 C CA . ASP A 1 181 ? -14.035 -3.625 1.099 1.00 97.75 181 ASP A CA 1
ATOM 1463 C C . ASP A 1 181 ? -14.248 -2.507 0.068 1.00 97.75 181 ASP A C 1
ATOM 1465 O O . ASP A 1 181 ? -14.007 -2.690 -1.127 1.00 97.75 181 ASP A O 1
ATOM 1469 N N . GLU A 1 182 ? -14.616 -1.310 0.533 1.00 98.44 182 GLU A N 1
ATOM 1470 C CA . GLU A 1 182 ? -14.792 -0.137 -0.326 1.00 98.44 182 GLU A CA 1
ATOM 1471 C C . GLU A 1 182 ? -13.462 0.336 -0.932 1.00 98.44 182 GLU A C 1
ATOM 1473 O O . GLU A 1 182 ? -13.419 0.778 -2.084 1.00 98.44 182 GLU A O 1
ATOM 1478 N N . VAL A 1 183 ? -12.357 0.261 -0.178 1.00 98.56 183 VAL A N 1
ATOM 1479 C CA . VAL A 1 183 ? -11.010 0.570 -0.686 1.00 98.56 183 VAL A CA 1
ATOM 1480 C C . VAL A 1 183 ? -10.659 -0.362 -1.839 1.00 98.56 183 VAL A C 1
ATOM 1482 O O . VAL A 1 183 ? -10.234 0.127 -2.890 1.00 98.56 183 VAL A O 1
ATOM 1485 N N . MET A 1 184 ? -10.867 -1.669 -1.664 1.00 96.38 184 MET A N 1
ATOM 1486 C CA . MET A 1 184 ? -10.557 -2.679 -2.671 1.00 96.38 184 MET A CA 1
ATOM 1487 C C . MET A 1 184 ? -11.390 -2.479 -3.942 1.00 96.38 184 MET A C 1
ATOM 1489 O O . MET A 1 184 ? -10.827 -2.333 -5.029 1.00 96.38 184 MET A O 1
ATOM 1493 N N . GLU A 1 185 ? -12.712 -2.330 -3.813 1.00 95.00 185 GLU A N 1
ATOM 1494 C CA . GLU A 1 185 ? -13.612 -2.092 -4.950 1.00 95.00 185 GLU A CA 1
ATOM 1495 C C . GLU A 1 185 ? -13.212 -0.832 -5.741 1.00 95.00 185 GLU A C 1
ATOM 1497 O O . GLU A 1 185 ? -13.086 -0.830 -6.975 1.00 95.00 185 GLU A O 1
ATOM 1502 N N . ARG A 1 186 ? -12.964 0.274 -5.030 1.00 97.50 186 ARG A N 1
ATOM 1503 C CA . ARG A 1 186 ? -12.559 1.538 -5.654 1.00 97.50 186 ARG A CA 1
ATOM 1504 C C . ARG A 1 186 ? -11.197 1.419 -6.329 1.00 97.50 186 ARG A C 1
ATOM 1506 O O . ARG A 1 186 ? -11.000 2.007 -7.398 1.00 97.50 186 ARG A O 1
ATOM 1513 N N . PHE A 1 187 ? -10.261 0.698 -5.719 1.00 96.31 187 PHE A N 1
ATOM 1514 C CA . PHE A 1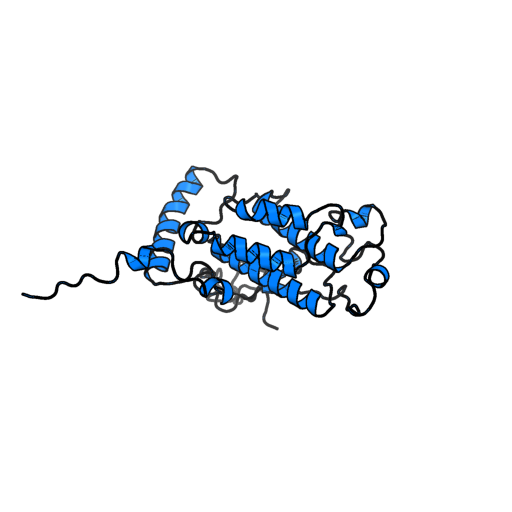 187 ? -8.934 0.468 -6.269 1.00 96.31 187 PHE A CA 1
ATOM 1515 C C . PHE A 1 187 ? -8.980 -0.372 -7.549 1.00 96.31 187 PHE A C 1
ATOM 1517 O O . PHE A 1 187 ? -8.361 0.007 -8.547 1.00 96.31 187 PHE A O 1
ATOM 1524 N N . GLU A 1 188 ? -9.770 -1.444 -7.584 1.00 92.44 188 GLU A N 1
ATOM 1525 C CA . GLU A 1 188 ? -9.981 -2.242 -8.794 1.00 92.44 188 GLU A CA 1
ATOM 1526 C C . GLU A 1 188 ? -10.563 -1.397 -9.933 1.00 92.44 188 GLU A C 1
ATOM 1528 O O . GLU A 1 188 ? -10.066 -1.424 -11.066 1.00 92.44 188 GLU A O 1
ATOM 1533 N N . HIS A 1 189 ? -11.568 -0.564 -9.637 1.00 91.94 189 HIS A N 1
ATOM 1534 C CA . HIS A 1 189 ? -12.151 0.341 -10.627 1.00 91.94 189 HIS A CA 1
ATOM 1535 C C . HIS A 1 189 ? -11.127 1.352 -11.176 1.00 91.94 189 HIS A C 1
ATOM 1537 O O .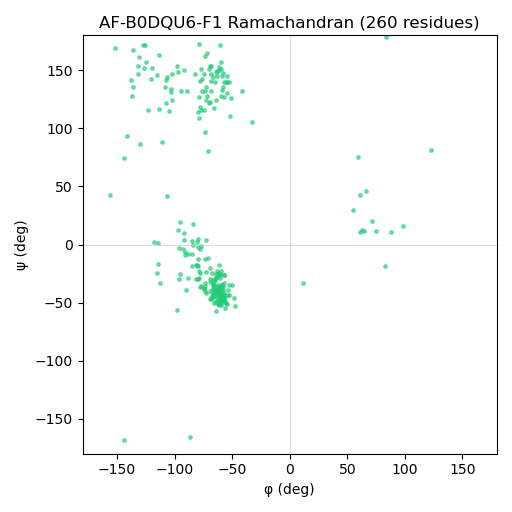 HIS A 1 189 ? -11.140 1.677 -12.369 1.00 91.94 189 HIS A O 1
ATOM 1543 N N . ILE A 1 190 ? -10.215 1.841 -10.331 1.00 94.31 190 ILE A N 1
ATOM 1544 C CA . ILE A 1 190 ? -9.087 2.677 -10.757 1.00 94.31 190 ILE A CA 1
ATOM 1545 C C . ILE A 1 190 ? -8.159 1.884 -11.687 1.00 94.31 190 ILE A C 1
ATOM 1547 O O . ILE A 1 190 ? -7.826 2.379 -12.767 1.00 94.31 190 ILE A O 1
ATOM 1551 N N . CYS A 1 191 ? -7.786 0.658 -11.312 1.00 91.00 191 CYS A N 1
ATOM 1552 C CA . CYS A 1 191 ? -6.854 -0.185 -12.061 1.00 91.00 191 CYS A CA 1
ATOM 1553 C C . CYS A 1 191 ? -7.345 -0.505 -13.477 1.00 91.00 191 CYS A C 1
ATOM 1555 O O . CYS A 1 191 ? -6.577 -0.364 -14.428 1.00 91.00 191 CYS A O 1
ATOM 1557 N N . VAL A 1 192 ? -8.633 -0.827 -13.651 1.00 88.19 192 VAL A N 1
ATOM 1558 C CA . VAL A 1 192 ? -9.225 -1.119 -14.975 1.00 88.19 192 VAL A CA 1
ATOM 1559 C C . VAL A 1 192 ? -9.115 0.066 -15.947 1.00 88.19 192 VAL A C 1
ATOM 1561 O O . VAL A 1 192 ? -9.112 -0.111 -17.165 1.00 88.19 192 VAL A O 1
ATOM 1564 N N . ARG A 1 193 ? -9.015 1.297 -15.435 1.00 91.06 193 ARG A N 1
ATOM 1565 C CA . ARG A 1 193 ? -8.909 2.515 -16.255 1.00 91.06 193 ARG A CA 1
ATOM 1566 C C . ARG A 1 193 ? -7.466 2.876 -16.608 1.00 91.06 193 ARG A C 1
ATOM 1568 O O . ARG A 1 193 ? -7.249 3.796 -17.401 1.00 91.06 193 ARG A O 1
ATOM 1575 N N . LEU A 1 194 ? -6.474 2.197 -16.030 1.00 92.12 194 LEU A N 1
ATOM 1576 C CA . LEU A 1 194 ? -5.069 2.446 -16.327 1.00 92.12 194 LEU A CA 1
ATOM 1577 C C . LEU A 1 194 ? -4.686 1.779 -17.650 1.00 92.12 194 LEU A C 1
ATOM 1579 O O . LEU A 1 194 ? -4.873 0.587 -17.859 1.00 92.12 194 LEU A O 1
ATOM 1583 N N . SER A 1 195 ? -4.106 2.562 -18.559 1.00 92.94 195 SER A N 1
ATOM 1584 C CA . SER A 1 195 ? -3.561 2.010 -19.802 1.00 92.94 195 SER A CA 1
ATOM 1585 C C . SER A 1 195 ? -2.309 1.167 -19.541 1.00 92.94 195 SER A C 1
ATOM 1587 O O . SER A 1 195 ? -1.517 1.481 -18.652 1.00 92.94 195 SER A O 1
ATOM 1589 N N . ASP A 1 196 ? -2.052 0.170 -20.390 1.00 90.56 196 ASP A N 1
ATOM 1590 C CA . ASP A 1 196 ? -0.814 -0.626 -20.348 1.00 90.56 196 ASP A CA 1
ATOM 1591 C C . ASP A 1 196 ? 0.443 0.270 -20.399 1.00 90.56 196 ASP A C 1
ATOM 1593 O O . ASP A 1 196 ? 1.372 0.109 -19.609 1.00 90.56 196 ASP A O 1
ATOM 1597 N N . ARG A 1 197 ? 0.417 1.337 -21.214 1.00 92.69 197 ARG A N 1
ATOM 1598 C CA . ARG A 1 197 ? 1.486 2.352 -21.254 1.00 92.69 197 ARG A CA 1
ATOM 1599 C C . ARG A 1 197 ? 1.714 3.028 -19.899 1.00 92.69 197 ARG A C 1
ATOM 1601 O O . ARG A 1 197 ? 2.855 3.344 -19.562 1.00 92.69 197 ARG A O 1
ATOM 1608 N N . LYS A 1 198 ? 0.645 3.303 -19.145 1.00 94.81 198 LYS A N 1
ATOM 1609 C CA . LYS A 1 198 ? 0.730 3.902 -17.810 1.00 94.81 198 LYS A CA 1
ATOM 1610 C C . LYS A 1 198 ? 1.325 2.912 -16.813 1.00 94.81 198 LYS A C 1
ATOM 1612 O O . LYS A 1 198 ? 2.257 3.283 -16.105 1.00 94.81 198 LYS A O 1
ATOM 1617 N N . LEU A 1 199 ? 0.845 1.672 -16.807 1.00 95.62 199 LEU A N 1
ATOM 1618 C CA . LEU A 1 199 ? 1.344 0.612 -15.927 1.00 95.62 199 LEU A CA 1
ATOM 1619 C C . LEU A 1 199 ? 2.831 0.327 -16.179 1.00 95.62 199 LEU A C 1
ATOM 1621 O O . LEU A 1 199 ? 3.615 0.249 -15.243 1.00 95.62 199 LEU A O 1
ATOM 1625 N N . ARG A 1 200 ? 3.267 0.310 -17.439 1.00 95.44 200 ARG A N 1
ATOM 1626 C CA . ARG A 1 200 ? 4.680 0.118 -17.808 1.00 95.44 200 ARG A CA 1
ATOM 1627 C C . ARG A 1 200 ? 5.561 1.354 -17.636 1.00 95.44 200 ARG A C 1
ATOM 1629 O O . ARG A 1 200 ? 6.767 1.295 -17.886 1.00 95.44 200 ARG A O 1
ATOM 1636 N N . SER A 1 201 ? 4.998 2.501 -17.257 1.00 96.00 201 SER A N 1
ATOM 1637 C CA . SER A 1 201 ? 5.802 3.707 -17.059 1.00 96.00 201 SER A CA 1
ATOM 1638 C C . SER A 1 201 ? 6.716 3.564 -15.842 1.00 96.00 201 SER A C 1
ATOM 1640 O O . SER A 1 201 ? 6.391 2.867 -14.882 1.00 96.00 201 SER A O 1
ATOM 1642 N N . ARG A 1 202 ? 7.894 4.187 -15.920 1.00 96.06 202 ARG A N 1
ATOM 1643 C CA . ARG A 1 202 ? 8.925 4.085 -14.888 1.00 96.06 202 ARG A CA 1
ATOM 1644 C C . ARG A 1 202 ? 8.489 4.788 -13.605 1.00 96.06 202 ARG A C 1
ATOM 1646 O O . ARG A 1 202 ? 7.978 5.906 -13.671 1.00 96.06 202 ARG A O 1
ATOM 1653 N N . VAL A 1 203 ? 8.795 4.191 -12.456 1.00 94.88 203 VAL A N 1
ATOM 1654 C CA . VAL A 1 203 ? 8.711 4.888 -11.165 1.00 94.88 203 VAL A CA 1
ATOM 1655 C C . VAL A 1 203 ? 9.883 5.865 -11.052 1.00 94.88 203 VAL A C 1
ATOM 1657 O O . VAL A 1 203 ? 11.051 5.476 -11.055 1.00 94.88 203 VAL A O 1
ATOM 1660 N N . ALA A 1 204 ? 9.580 7.159 -10.996 1.00 93.19 204 ALA A N 1
ATOM 1661 C CA . ALA A 1 204 ? 10.570 8.233 -10.945 1.00 93.19 204 ALA A CA 1
ATOM 1662 C C . ALA A 1 204 ? 10.228 9.233 -9.837 1.00 93.19 204 ALA A C 1
ATOM 1664 O O . ALA A 1 204 ? 9.050 9.498 -9.600 1.00 93.19 204 ALA A O 1
ATOM 1665 N N . SER A 1 205 ? 11.244 9.818 -9.199 1.00 91.62 205 SER A N 1
ATOM 1666 C CA . SER A 1 205 ? 11.065 10.938 -8.261 1.00 91.62 205 SER A CA 1
ATOM 1667 C C . SER A 1 205 ? 10.564 12.186 -9.003 1.00 91.62 205 SER A C 1
ATOM 1669 O O . SER A 1 205 ? 10.961 12.438 -10.148 1.00 91.62 205 SER A O 1
ATOM 1671 N N . LYS A 1 206 ? 9.694 12.985 -8.368 1.00 88.19 206 LYS A N 1
ATOM 1672 C CA . LYS A 1 206 ? 9.278 14.308 -8.867 1.00 88.19 206 LYS A CA 1
ATOM 1673 C C . LYS A 1 206 ? 10.474 15.248 -9.023 1.00 88.19 206 LYS A C 1
ATOM 1675 O O . LYS A 1 206 ? 10.528 15.958 -10.026 1.00 88.19 206 LYS A O 1
ATOM 1680 N N . ASN A 1 207 ? 11.454 15.129 -8.131 1.00 86.88 207 ASN A N 1
ATOM 1681 C CA . ASN A 1 207 ? 12.676 15.930 -8.086 1.00 86.88 207 ASN A CA 1
ATOM 1682 C C . ASN A 1 207 ? 13.793 15.383 -8.997 1.00 86.88 207 ASN A C 1
ATOM 1684 O O . ASN A 1 207 ? 14.893 15.929 -9.039 1.00 86.88 207 ASN A O 1
ATOM 1688 N N . GLU A 1 208 ? 13.538 14.311 -9.761 1.00 87.38 208 GLU A N 1
ATOM 1689 C CA . GLU A 1 208 ? 14.524 13.774 -10.700 1.00 87.38 208 GLU A CA 1
ATOM 1690 C C . GLU A 1 208 ? 14.845 14.792 -11.803 1.00 87.38 208 GLU A C 1
ATOM 1692 O O . GLU A 1 208 ? 13.961 15.230 -12.549 1.00 87.38 208 GLU A O 1
ATOM 1697 N N . LEU A 1 209 ? 16.138 15.106 -11.940 1.00 86.38 209 LEU A N 1
ATOM 1698 C CA . LEU A 1 209 ? 16.665 15.985 -12.980 1.00 86.38 209 LEU A CA 1
ATOM 1699 C C . LEU A 1 209 ? 16.204 15.526 -14.372 1.00 86.38 209 LEU A C 1
A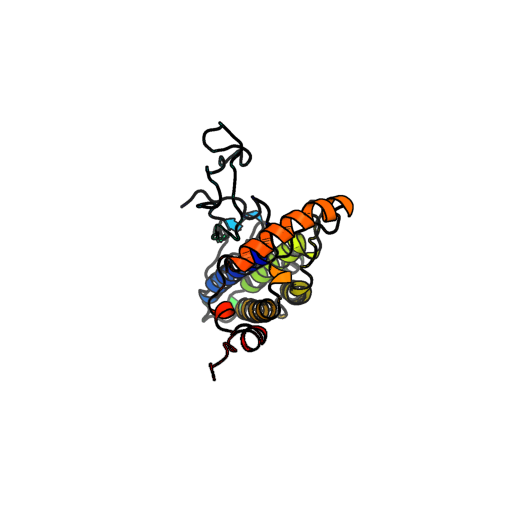TOM 1701 O O . LEU A 1 209 ? 16.208 14.332 -14.699 1.00 86.38 209 LEU A O 1
ATOM 1705 N N . TRP A 1 210 ? 15.853 16.483 -15.229 1.00 83.12 210 TRP A N 1
ATOM 1706 C CA . TRP A 1 210 ? 15.328 16.203 -16.570 1.00 83.12 210 TRP A CA 1
ATOM 1707 C C . TRP A 1 210 ? 16.300 15.369 -17.425 1.00 83.12 210 TRP A C 1
ATOM 1709 O O . TRP A 1 210 ? 15.866 14.481 -18.160 1.00 83.12 210 TRP A O 1
ATOM 1719 N N . ILE A 1 211 ? 17.613 15.585 -17.280 1.00 81.50 211 ILE A N 1
ATOM 1720 C CA . ILE A 1 211 ? 18.635 14.857 -18.043 1.00 81.50 211 ILE A CA 1
ATOM 1721 C C . ILE A 1 211 ? 18.706 13.383 -17.617 1.00 81.50 211 ILE A C 1
ATOM 1723 O O . ILE A 1 211 ? 18.758 12.487 -18.457 1.00 81.50 211 ILE A O 1
ATOM 1727 N N . VAL A 1 212 ? 18.592 13.116 -16.311 1.00 85.06 212 VAL A N 1
ATOM 1728 C CA . VAL A 1 212 ? 18.522 11.756 -15.754 1.00 85.06 212 VAL A CA 1
ATOM 1729 C C . VAL A 1 212 ? 17.229 11.079 -16.201 1.00 85.06 212 VAL A C 1
ATOM 1731 O O . VAL A 1 212 ? 17.246 9.915 -16.609 1.00 85.06 212 VAL A O 1
ATOM 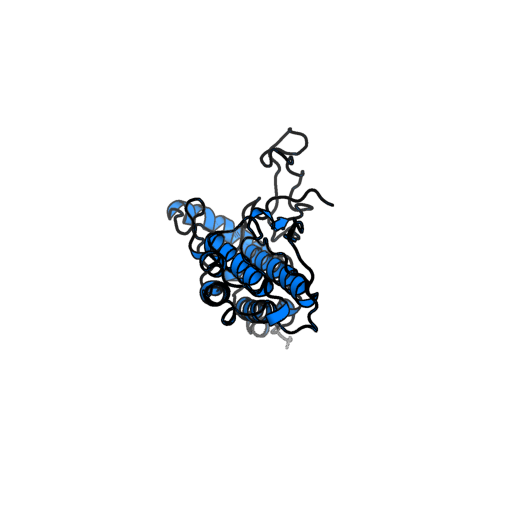1734 N N . THR A 1 213 ? 16.121 11.828 -16.195 1.00 85.81 213 THR A N 1
ATOM 1735 C CA . THR A 1 213 ? 14.825 11.355 -16.693 1.00 85.81 213 THR A CA 1
ATOM 1736 C C . THR A 1 213 ? 14.960 10.875 -18.138 1.00 85.81 213 THR A C 1
ATOM 1738 O O . THR A 1 213 ? 14.549 9.755 -18.438 1.00 85.81 213 THR A O 1
ATOM 1741 N N . LEU A 1 214 ? 15.556 11.672 -19.030 1.00 82.81 214 LEU A N 1
ATOM 1742 C CA . LEU A 1 214 ? 15.742 11.309 -20.440 1.00 82.81 214 LEU A CA 1
ATOM 1743 C C . LEU A 1 214 ? 16.611 10.059 -20.609 1.00 82.81 214 LEU A C 1
ATOM 1745 O O . LEU A 1 214 ? 16.175 9.103 -21.256 1.00 82.81 214 LEU A O 1
ATOM 1749 N N . LEU A 1 215 ? 17.795 10.043 -19.984 1.00 88.94 215 LEU A N 1
ATOM 1750 C CA . LEU A 1 215 ? 18.760 8.945 -20.102 1.00 88.94 215 LEU A CA 1
ATOM 1751 C C . LEU A 1 215 ? 18.182 7.607 -19.632 1.00 88.94 215 LEU A C 1
ATOM 1753 O O . LEU A 1 215 ? 18.416 6.578 -20.260 1.00 88.94 215 LEU A O 1
ATOM 1757 N N . ARG A 1 216 ? 17.383 7.613 -18.558 1.00 89.81 216 ARG A N 1
ATOM 1758 C CA . ARG A 1 216 ? 16.749 6.397 -18.026 1.00 89.81 216 ARG A CA 1
ATOM 1759 C C . ARG A 1 216 ? 15.485 5.992 -18.782 1.00 89.81 216 ARG A C 1
ATOM 1761 O O . ARG A 1 216 ? 15.170 4.808 -18.854 1.00 89.81 216 ARG A O 1
ATOM 1768 N N . SER A 1 217 ? 14.746 6.944 -19.353 1.00 88.56 217 SER A N 1
ATOM 1769 C CA . SER A 1 217 ? 13.436 6.658 -19.959 1.00 88.56 217 SER A CA 1
ATOM 1770 C C . SER A 1 217 ? 13.528 5.923 -21.295 1.00 88.56 217 SER A C 1
ATOM 1772 O O . SER A 1 217 ? 12.657 5.106 -21.593 1.00 88.56 217 SER A O 1
ATOM 1774 N N . TYR A 1 218 ? 14.562 6.181 -22.102 1.00 88.44 218 TYR A N 1
ATOM 1775 C CA . TYR A 1 218 ? 14.739 5.496 -23.386 1.00 88.44 218 TYR A CA 1
ATOM 1776 C C . TYR A 1 218 ? 14.972 3.977 -23.250 1.00 88.44 218 TYR A C 1
ATOM 1778 O O . TYR A 1 218 ? 14.167 3.222 -23.810 1.00 88.44 218 TYR A O 1
ATOM 1786 N N . PRO A 1 219 ? 15.999 3.498 -22.511 1.00 93.00 219 PRO A N 1
ATOM 1787 C CA . PRO A 1 219 ? 16.222 2.064 -22.337 1.00 93.00 219 PRO A CA 1
ATOM 1788 C C . PRO A 1 219 ? 15.040 1.399 -21.626 1.00 93.00 219 PRO A C 1
ATOM 1790 O O . PRO A 1 219 ? 14.578 0.358 -22.084 1.00 93.00 219 PRO A O 1
ATOM 1793 N N . HIS A 1 220 ? 14.463 2.052 -20.607 1.00 93.69 220 HIS A N 1
ATOM 1794 C CA . HIS A 1 220 ? 13.261 1.570 -19.916 1.00 93.69 220 HIS A CA 1
ATOM 1795 C C . HIS A 1 220 ? 12.109 1.295 -20.882 1.00 93.69 220 HIS A C 1
ATOM 1797 O O . HIS A 1 220 ? 11.542 0.206 -20.895 1.00 93.69 220 HIS A O 1
ATOM 1803 N N . ARG A 1 221 ? 11.778 2.269 -21.740 1.00 93.06 221 ARG A N 1
ATOM 1804 C CA . ARG A 1 221 ? 10.692 2.125 -22.717 1.00 93.06 221 ARG A CA 1
ATOM 1805 C C . ARG A 1 221 ? 10.967 0.994 -23.704 1.00 93.06 221 ARG A C 1
ATOM 1807 O O . ARG A 1 221 ? 10.035 0.288 -24.076 1.00 93.06 221 ARG A O 1
ATOM 1814 N N . ARG A 1 222 ? 12.222 0.812 -24.131 1.00 94.12 222 ARG A N 1
ATOM 1815 C CA . ARG A 1 222 ? 12.602 -0.300 -25.013 1.00 94.12 222 ARG A CA 1
ATOM 1816 C C . ARG A 1 222 ? 12.347 -1.647 -24.333 1.00 94.12 222 ARG A C 1
ATOM 1818 O O . ARG A 1 222 ? 11.642 -2.461 -24.920 1.00 94.12 222 ARG A O 1
ATOM 1825 N N . THR A 1 223 ? 12.841 -1.837 -23.107 1.00 94.00 223 THR A N 1
ATOM 1826 C CA . THR A 1 223 ? 12.623 -3.063 -22.320 1.00 94.00 223 THR A CA 1
ATOM 1827 C C . THR A 1 223 ? 11.135 -3.338 -22.125 1.00 94.00 223 THR A C 1
ATOM 1829 O O . THR A 1 223 ? 10.663 -4.431 -22.409 1.00 94.00 223 THR A O 1
ATOM 1832 N N . GLN A 1 224 ? 10.358 -2.336 -21.713 1.00 95.06 224 GLN A N 1
ATOM 1833 C CA . GLN A 1 224 ? 8.930 -2.518 -21.453 1.00 95.06 224 GLN A CA 1
ATOM 1834 C C . GLN A 1 224 ? 8.113 -2.832 -22.712 1.00 95.06 224 GLN A C 1
ATOM 1836 O O . GLN A 1 224 ? 7.181 -3.630 -22.649 1.00 95.06 224 GLN A O 1
ATOM 1841 N N . ASN A 1 225 ? 8.475 -2.257 -23.862 1.00 91.50 225 ASN A N 1
ATOM 1842 C CA . ASN A 1 225 ? 7.858 -2.607 -25.142 1.00 91.50 225 ASN A CA 1
ATOM 1843 C C . ASN A 1 225 ? 8.180 -4.048 -25.560 1.00 91.50 225 ASN A C 1
ATOM 1845 O O . ASN A 1 225 ? 7.352 -4.702 -26.187 1.00 91.50 225 ASN A O 1
ATOM 1849 N N . GLU A 1 226 ? 9.379 -4.539 -25.251 1.00 94.06 226 GLU A N 1
ATOM 1850 C CA . GLU A 1 226 ? 9.768 -5.924 -25.517 1.00 94.06 226 GLU A CA 1
ATOM 1851 C C . GLU A 1 226 ? 8.985 -6.904 -24.638 1.00 94.06 226 GLU A C 1
ATOM 1853 O O . GLU A 1 226 ? 8.380 -7.830 -25.173 1.00 94.06 226 GLU A O 1
ATOM 1858 N N . LEU A 1 227 ? 8.871 -6.624 -23.335 1.00 91.44 227 LEU A N 1
ATOM 1859 C CA . LEU A 1 227 ? 8.019 -7.394 -22.419 1.00 91.44 227 LEU A CA 1
ATOM 1860 C C . LEU A 1 227 ? 6.554 -7.413 -22.888 1.00 91.44 227 LEU A C 1
ATOM 1862 O O . LEU A 1 227 ? 5.915 -8.463 -22.888 1.00 91.44 227 LEU A O 1
ATOM 1866 N N . ALA A 1 228 ? 6.031 -6.274 -23.356 1.00 88.25 228 ALA A N 1
ATOM 1867 C CA . ALA A 1 228 ? 4.678 -6.191 -23.905 1.00 88.25 228 ALA A CA 1
ATOM 1868 C C . ALA A 1 228 ? 4.496 -7.070 -25.155 1.00 88.25 228 ALA A C 1
ATOM 1870 O O . ALA A 1 228 ? 3.488 -7.761 -25.282 1.00 88.25 228 ALA A O 1
ATOM 1871 N N . ARG A 1 229 ? 5.479 -7.088 -26.069 1.00 91.00 229 ARG A N 1
ATOM 1872 C CA . ARG A 1 229 ? 5.459 -7.954 -27.266 1.00 91.00 229 ARG A CA 1
ATOM 1873 C C . ARG A 1 229 ? 5.533 -9.438 -26.920 1.00 91.00 229 ARG A C 1
ATOM 1875 O O . ARG A 1 229 ? 4.967 -10.244 -27.647 1.00 91.00 229 ARG A O 1
ATOM 1882 N N . GLN A 1 230 ? 6.207 -9.782 -25.826 1.00 90.75 230 GLN A N 1
ATOM 1883 C CA . GLN A 1 230 ? 6.269 -11.143 -25.289 1.00 90.75 230 GLN A CA 1
ATOM 1884 C C . GLN A 1 230 ? 4.985 -11.548 -24.542 1.00 90.75 230 GLN A C 1
ATOM 1886 O O . GLN A 1 230 ? 4.893 -12.670 -24.058 1.00 90.75 230 GLN A O 1
ATOM 1891 N N . GLY A 1 231 ? 3.989 -10.658 -24.441 1.00 86.88 231 GLY A N 1
ATOM 1892 C CA . GLY A 1 231 ? 2.729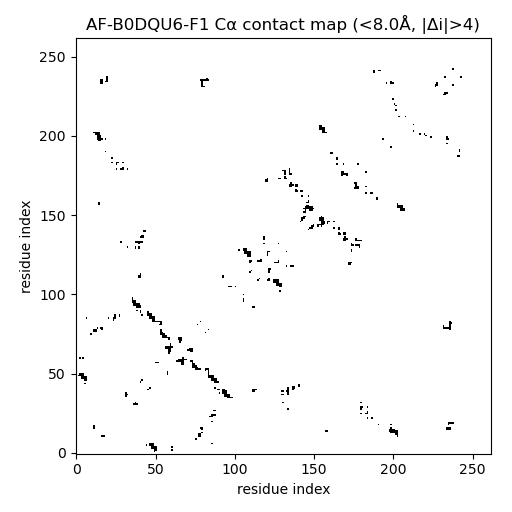 -10.931 -23.748 1.00 86.88 231 GLY A CA 1
ATOM 1893 C C . GLY A 1 231 ? 2.844 -10.924 -22.222 1.00 86.88 231 GLY A C 1
ATOM 1894 O O . GLY A 1 231 ? 1.909 -11.337 -21.543 1.00 86.88 231 GLY A O 1
ATOM 1895 N N . ILE A 1 232 ? 3.963 -10.444 -21.671 1.00 89.00 232 ILE A N 1
ATOM 1896 C CA . ILE A 1 232 ? 4.173 -10.367 -20.223 1.00 89.00 232 ILE A CA 1
ATOM 1897 C C . ILE A 1 232 ? 3.298 -9.244 -19.671 1.00 89.00 232 ILE A C 1
ATOM 1899 O O . ILE A 1 232 ? 3.389 -8.099 -20.129 1.00 89.00 232 ILE A O 1
ATOM 1903 N N . ALA A 1 233 ? 2.450 -9.565 -18.694 1.00 90.56 233 ALA A N 1
ATOM 1904 C CA . ALA A 1 233 ? 1.533 -8.614 -18.077 1.00 90.56 233 ALA A CA 1
ATOM 1905 C C . ALA A 1 233 ? 2.286 -7.430 -17.444 1.00 90.56 233 ALA A C 1
ATOM 1907 O O . ALA A 1 233 ? 3.389 -7.575 -16.923 1.00 90.56 233 ALA A O 1
ATOM 1908 N N . ALA A 1 234 ? 1.693 -6.235 -17.497 1.00 91.81 234 ALA A N 1
ATOM 1909 C CA . ALA A 1 234 ? 2.283 -5.055 -16.862 1.00 91.81 234 ALA A CA 1
ATOM 1910 C C . ALA A 1 234 ? 2.169 -5.088 -15.326 1.00 91.81 234 ALA A C 1
ATOM 1912 O O . ALA A 1 234 ? 2.952 -4.425 -14.651 1.00 91.81 234 ALA A O 1
ATOM 1913 N N . ILE A 1 235 ? 1.199 -5.842 -14.795 1.00 93.62 235 ILE A N 1
ATOM 1914 C CA . ILE A 1 235 ? 1.001 -6.101 -13.364 1.00 93.62 235 ILE A CA 1
ATOM 1915 C C . ILE A 1 235 ? 1.478 -7.544 -13.095 1.00 93.62 235 ILE A C 1
ATOM 1917 O O . ILE A 1 235 ? 0.880 -8.462 -13.664 1.00 93.62 235 ILE A O 1
ATOM 1921 N N . PRO A 1 236 ? 2.544 -7.748 -12.295 1.00 88.12 236 PRO A N 1
ATOM 1922 C CA . PRO A 1 236 ? 3.162 -9.052 -12.032 1.00 88.12 236 PRO A CA 1
ATOM 1923 C C . PRO A 1 236 ? 2.202 -10.198 -11.675 1.00 88.12 236 PRO A C 1
ATOM 1925 O O . PRO A 1 236 ? 2.246 -11.238 -12.329 1.00 88.12 236 PRO A O 1
ATOM 1928 N N . ASN A 1 237 ? 1.321 -10.017 -10.686 1.00 82.25 237 ASN A N 1
ATOM 1929 C CA . ASN A 1 237 ? 0.349 -11.021 -10.248 1.00 82.25 237 ASN A CA 1
ATOM 1930 C C . ASN A 1 237 ? -1.067 -10.652 -10.702 1.00 82.25 237 ASN A C 1
ATOM 1932 O O . ASN A 1 237 ? -2.000 -10.779 -9.917 1.00 82.25 237 ASN A O 1
ATOM 1936 N N . CYS A 1 238 ? -1.213 -10.168 -11.948 1.00 71.62 238 CYS A N 1
ATOM 1937 C CA . CYS A 1 238 ? -2.465 -9.644 -12.511 1.00 71.62 238 CYS A CA 1
ATOM 1938 C C . CYS A 1 238 ? -3.717 -10.361 -11.947 1.00 71.62 238 CYS A C 1
ATOM 1940 O O . CYS A 1 238 ? -3.974 -11.510 -12.328 1.00 71.62 238 CYS A O 1
ATOM 1942 N N . PRO A 1 239 ? -4.474 -9.703 -11.049 1.00 63.34 239 PRO A N 1
ATOM 1943 C CA . PRO A 1 239 ? -5.629 -10.289 -10.386 1.00 63.34 239 PRO A CA 1
ATOM 1944 C C . PRO A 1 239 ? -6.646 -10.828 -11.399 1.00 63.34 239 PRO A C 1
ATOM 1946 O O . PRO A 1 239 ? -6.887 -10.172 -12.424 1.00 63.34 239 PRO A O 1
ATOM 1949 N N . PRO A 1 240 ? -7.273 -11.992 -11.153 1.00 56.41 240 PRO A N 1
ATOM 1950 C CA . PRO A 1 240 ? -8.319 -12.538 -12.016 1.00 56.41 240 PRO A CA 1
ATOM 1951 C C . PRO A 1 240 ? -9.430 -11.529 -12.346 1.00 56.41 240 PRO A C 1
ATOM 1953 O O . PRO A 1 240 ? -9.939 -11.508 -13.467 1.00 56.41 240 PRO A O 1
ATOM 1956 N N . GLU A 1 241 ? -9.776 -10.660 -11.403 1.00 56.03 241 GLU A N 1
ATOM 1957 C CA . GLU A 1 241 ? -10.777 -9.597 -11.497 1.00 56.03 241 GLU A CA 1
ATOM 1958 C C . GLU A 1 241 ? -10.369 -8.529 -12.528 1.00 56.03 241 GLU A C 1
ATOM 1960 O O . GLU A 1 241 ? -11.199 -8.071 -13.321 1.00 56.03 241 GLU A O 1
ATOM 1965 N N . LEU A 1 242 ? -9.070 -8.207 -12.597 1.00 58.44 242 LEU A N 1
ATOM 1966 C CA . LEU A 1 242 ? -8.487 -7.312 -13.602 1.00 58.44 242 LEU A CA 1
ATOM 1967 C C . LEU A 1 242 ? -8.283 -8.011 -14.957 1.00 58.44 242 LEU A C 1
ATOM 1969 O O . LEU A 1 242 ? -8.368 -7.363 -16.002 1.00 58.44 242 LEU A O 1
ATOM 1973 N N . ALA A 1 243 ? -8.067 -9.330 -14.962 1.00 54.91 243 ALA A N 1
ATOM 1974 C CA . ALA A 1 243 ? -7.898 -10.136 -16.172 1.00 54.91 243 ALA A CA 1
ATOM 1975 C C . ALA A 1 243 ? -9.226 -10.472 -16.889 1.00 54.91 243 ALA A C 1
ATOM 1977 O O . ALA A 1 243 ? -9.231 -10.738 -18.092 1.00 54.91 243 ALA A O 1
ATOM 1978 N N . ARG A 1 244 ? -10.367 -10.448 -16.182 1.00 52.12 244 ARG A N 1
ATOM 1979 C CA . ARG A 1 244 ? -11.699 -10.845 -16.693 1.00 52.12 244 ARG A CA 1
ATOM 1980 C C . ARG A 1 244 ? -12.421 -9.798 -17.552 1.00 52.12 244 ARG A C 1
ATOM 1982 O O . ARG A 1 244 ? -13.555 -10.039 -17.964 1.00 52.12 244 ARG A O 1
ATOM 1989 N N . ARG A 1 245 ? -11.804 -8.658 -17.882 1.00 48.00 245 ARG A N 1
ATOM 1990 C CA . ARG A 1 245 ? -12.397 -7.662 -18.797 1.00 48.00 245 ARG A CA 1
ATOM 1991 C C . ARG A 1 245 ? -11.665 -7.684 -20.144 1.00 48.00 245 ARG A C 1
ATOM 1993 O O . ARG A 1 245 ? -10.449 -7.516 -20.168 1.00 48.00 245 ARG A O 1
ATOM 2000 N N . PRO A 1 246 ? -12.370 -7.932 -21.268 1.00 43.03 246 PRO A N 1
ATOM 2001 C CA . PRO A 1 246 ? -11.728 -8.218 -22.541 1.00 43.03 246 PRO A CA 1
ATOM 2002 C C . PRO A 1 246 ? -10.896 -7.021 -23.021 1.00 43.03 246 PRO A C 1
ATOM 2004 O O . PRO A 1 246 ? -11.253 -5.869 -22.753 1.00 43.03 246 PRO A O 1
ATOM 2007 N N . PRO A 1 247 ? -9.805 -7.277 -23.759 1.00 40.69 247 PRO A N 1
ATOM 2008 C CA . PRO A 1 247 ? -8.936 -6.238 -24.286 1.00 40.69 247 PRO A CA 1
ATOM 2009 C C . PRO A 1 247 ? -9.741 -5.231 -25.107 1.00 40.69 247 PRO A C 1
ATOM 2011 O O . PRO A 1 247 ? -10.519 -5.587 -25.994 1.00 40.69 247 PRO A O 1
ATOM 2014 N N . SER A 1 248 ? -9.531 -3.951 -24.798 1.00 39.53 248 SER A N 1
ATOM 2015 C CA . SER A 1 248 ? -10.079 -2.808 -25.524 1.00 39.53 248 SER A CA 1
ATOM 2016 C C . SER A 1 248 ? -10.007 -3.026 -27.040 1.00 39.53 248 SER A C 1
ATOM 2018 O O . SER A 1 248 ? -8.945 -3.406 -27.524 1.00 39.53 248 SER A O 1
ATOM 2020 N N . ILE A 1 249 ? -11.119 -2.761 -27.740 1.00 38.88 249 ILE A N 1
ATOM 2021 C CA . ILE A 1 249 ? -11.411 -2.498 -29.176 1.00 38.88 249 ILE A CA 1
ATOM 2022 C C . ILE A 1 249 ? -10.325 -2.764 -30.256 1.00 38.88 249 ILE A C 1
ATOM 2024 O O . ILE A 1 249 ? -10.660 -3.177 -31.364 1.00 38.88 249 ILE A O 1
ATOM 2028 N N . PHE A 1 250 ? -9.036 -2.593 -29.982 1.00 36.38 250 PHE A N 1
ATOM 2029 C CA . PHE A 1 250 ? -7.913 -2.836 -30.888 1.00 36.38 250 PHE A CA 1
ATOM 2030 C C . PHE A 1 250 ? -7.737 -4.295 -31.342 1.00 36.38 250 PHE A C 1
ATOM 2032 O O . PHE A 1 250 ? -7.296 -4.512 -32.470 1.00 36.38 250 PHE A O 1
ATOM 2039 N N . GLN A 1 251 ? -8.146 -5.302 -30.558 1.00 40.00 251 GLN A N 1
ATOM 2040 C CA . GLN A 1 251 ? -8.121 -6.702 -31.026 1.00 40.00 251 GLN A CA 1
ATOM 2041 C C . GLN A 1 251 ? -9.218 -7.033 -32.061 1.00 40.00 251 GLN A C 1
ATOM 2043 O O . GLN A 1 251 ? -9.122 -8.050 -32.744 1.00 40.00 251 GLN A O 1
ATOM 2048 N N . ARG A 1 252 ? -10.215 -6.155 -32.258 1.00 39.75 252 ARG A N 1
ATOM 2049 C CA . ARG A 1 252 ? -11.215 -6.270 -33.339 1.00 39.75 252 ARG A CA 1
ATOM 2050 C C . ARG A 1 252 ? -10.717 -5.748 -34.692 1.00 39.75 252 ARG A C 1
ATOM 2052 O O . ARG A 1 252 ? -11.322 -6.073 -35.706 1.00 39.75 252 ARG A O 1
ATOM 2059 N N . ILE A 1 253 ? -9.644 -4.953 -34.720 1.00 42.06 253 ILE A N 1
ATOM 2060 C CA . ILE A 1 253 ? -9.192 -4.259 -35.940 1.00 42.06 253 ILE A CA 1
ATOM 2061 C C . ILE A 1 253 ? -8.096 -5.043 -36.684 1.00 42.06 253 ILE A C 1
ATOM 2063 O O . ILE A 1 253 ? -8.004 -4.934 -37.902 1.00 42.06 253 ILE A O 1
ATOM 2067 N N . PHE A 1 254 ? -7.318 -5.892 -36.000 1.00 38.78 254 PHE A N 1
ATOM 2068 C CA . PHE A 1 254 ? -6.181 -6.595 -36.622 1.00 38.78 254 PHE A CA 1
ATOM 2069 C C . PHE A 1 254 ? -6.264 -8.130 -36.644 1.00 38.78 254 PHE A C 1
ATOM 2071 O O . PHE A 1 254 ? -5.380 -8.774 -37.202 1.00 38.78 254 PHE A O 1
ATOM 2078 N N . SER A 1 255 ? -7.354 -8.727 -36.155 1.00 42.44 255 SER A N 1
ATOM 2079 C CA . SER A 1 255 ? -7.602 -10.171 -36.266 1.00 42.44 255 SER A CA 1
ATOM 2080 C C . SER A 1 255 ? -8.765 -10.454 -37.218 1.00 42.44 255 SER A C 1
ATOM 2082 O O . SER A 1 255 ? -9.905 -10.575 -36.782 1.00 42.44 255 SER A O 1
ATOM 2084 N N . ARG A 1 256 ? -8.429 -10.586 -38.512 1.00 37.94 256 ARG A N 1
ATOM 2085 C CA . ARG A 1 256 ? -9.184 -11.164 -39.656 1.00 37.94 256 ARG A CA 1
ATOM 2086 C C . ARG A 1 256 ? -9.394 -10.198 -40.825 1.00 37.94 256 ARG A C 1
ATOM 2088 O O . ARG A 1 256 ? -10.493 -9.715 -41.063 1.00 37.94 256 ARG A O 1
ATOM 2095 N N . LYS A 1 257 ? -8.364 -10.080 -41.661 1.00 39.50 257 LYS A N 1
ATOM 2096 C CA . LYS A 1 257 ? -8.507 -10.270 -43.113 1.00 39.50 257 LYS A CA 1
ATOM 2097 C C . LYS A 1 257 ? -7.263 -11.003 -43.616 1.00 39.50 257 LYS A C 1
ATOM 2099 O O . LYS A 1 257 ? -6.249 -10.383 -43.906 1.00 39.50 257 LYS A O 1
ATOM 2104 N N . MET A 1 258 ? -7.346 -12.330 -43.688 1.00 36.53 258 MET A N 1
ATOM 2105 C CA . MET A 1 258 ? -6.580 -13.074 -44.688 1.00 36.53 258 MET A CA 1
ATOM 2106 C C . MET A 1 258 ? -7.465 -13.164 -45.941 1.00 36.53 258 MET A C 1
ATOM 2108 O O . MET A 1 258 ? -8.656 -13.449 -45.795 1.00 36.53 258 MET A O 1
ATOM 2112 N N . PRO A 1 259 ? -6.942 -12.859 -47.139 1.00 40.72 259 PRO A N 1
ATOM 2113 C CA . PRO A 1 259 ? -7.725 -12.827 -48.368 1.00 40.72 259 PRO A CA 1
ATOM 2114 C C . PRO A 1 259 ? -8.105 -14.248 -48.797 1.00 40.72 259 PRO A C 1
ATOM 2116 O O . PRO A 1 259 ? -7.248 -15.123 -48.920 1.00 40.72 259 PRO A O 1
ATOM 2119 N N . THR A 1 260 ? -9.393 -14.479 -49.044 1.00 45.75 260 THR A N 1
ATOM 2120 C CA . THR A 1 260 ? -9.852 -15.643 -49.803 1.00 45.75 260 THR A CA 1
ATOM 2121 C C . THR A 1 260 ? -9.433 -15.458 -51.256 1.00 45.75 260 THR A C 1
ATOM 2123 O O . THR A 1 260 ? -9.762 -14.444 -51.873 1.00 45.75 260 THR A O 1
ATOM 2126 N N . LYS A 1 261 ? -8.668 -16.428 -51.762 1.00 45.19 261 LYS A N 1
ATOM 2127 C CA . LYS A 1 261 ? -8.304 -16.574 -53.172 1.00 45.19 261 LYS A CA 1
ATOM 2128 C C . LYS A 1 261 ? -9.572 -16.607 -54.037 1.00 45.19 261 LYS A C 1
ATOM 2130 O O . LYS A 1 261 ? -10.565 -17.208 -53.629 1.00 45.19 261 LYS A O 1
ATOM 2135 N N . SER A 1 262 ? -9.487 -15.937 -55.183 1.00 60.00 262 SER A N 1
ATOM 2136 C CA . SER A 1 262 ? -10.383 -16.039 -56.342 1.00 60.00 262 SER A CA 1
ATOM 2137 C C . SER A 1 262 ? -10.352 -17.432 -56.949 1.00 60.00 262 SER A C 1
ATOM 2139 O O . SER A 1 262 ? -9.213 -17.946 -57.070 1.00 60.00 262 SER A O 1
#